Protein 3RJU (pdb70)

B-factor: mean 18.03, std 10.89, range [4.47, 80.86]

Nearest PDB structures (foldseek):
  3rju-assembly1_A  TM=1.003E+00  e=3.023E-69  Yersinia pestis CO92
  4gdn-assembly2_B  TM=7.687E-01  e=3.228E-18  Staphylococcus aureus subsp. aureus N315
  7v21-assembly1_D  TM=7.883E-01  e=5.301E-15  Homo sapiens
  7v21-assembly1_C  TM=7.741E-01  e=6.350E-15  Homo sapiens
  4y7p-assembly2_A  TM=7.266E-01  e=2.117E-14  Bacillus cereus

Structure (mmCIF, N/CA/C/O backbone):
data_3RJU
#
_entry.id   3RJU
#
_cell.length_a   43.161
_cell.length_b   75.477
_cell.length_c   59.068
_cell.angle_alpha   90.00
_cell.angle_beta   103.93
_cell.angle_gamma   90.00
#
_symmetry.space_group_name_H-M   'P 1 21 1'
#
loop_
_entity.id
_entity.type
_entity.pdbx_description
1 polymer 'Beta-lactamase/D-alanine Carboxypeptidase'
2 non-polymer 'CITRIC ACID'
3 non-polymer GLYCEROL
4 water water
#
loop_
_atom_site.group_PDB
_atom_site.id
_atom_site.type_symbol
_atom_site.label_atom_id
_atom_site.label_alt_id
_atom_site.label_comp_id
_atom_site.label_asym_id
_atom_site.label_entity_id
_atom_site.label_seq_id
_atom_site.pdbx_PDB_ins_code
_atom_site.Cartn_x
_atom_site.Cartn_y
_atom_site.Cartn_z
_atom_site.occupancy
_atom_site.B_iso_or_equiv
_atom_site.auth_seq_id
_atom_site.auth_comp_id
_atom_site.auth_asym_id
_atom_site.auth_atom_id
_atom_site.pdbx_PDB_model_num
ATOM 1 N N . SER A 1 1 ? 8.347 46.774 31.690 1.00 14.02 -2 SER A N 1
ATOM 2 C CA . SER A 1 1 ? 7.811 48.043 32.161 1.00 12.99 -2 SER A CA 1
ATOM 3 C C . SER A 1 1 ? 6.309 48.131 31.922 1.00 14.93 -2 SER A C 1
ATOM 4 O O . SER A 1 1 ? 5.739 47.370 31.132 1.00 16.34 -2 SER A O 1
ATOM 7 N N . ASN A 1 2 ? 5.666 49.053 32.628 1.00 14.50 -1 ASN A N 1
ATOM 8 C CA . ASN A 1 2 ? 4.268 49.348 32.378 1.00 14.00 -1 ASN A CA 1
ATOM 9 C C . ASN A 1 2 ? 4.213 50.152 31.075 1.00 13.40 -1 ASN A C 1
ATOM 10 O O . ASN A 1 2 ? 5.020 51.074 30.881 1.00 13.52 -1 ASN A O 1
ATOM 15 N N . ALA A 1 3 ? 3.283 49.808 30.184 1.00 13.67 0 ALA A N 1
ATOM 16 C CA . ALA A 1 3 ? 3.167 50.497 28.901 1.00 14.66 0 ALA A CA 1
ATOM 17 C C . ALA A 1 3 ? 3.067 52.024 29.008 1.00 16.10 0 ALA A C 1
ATOM 18 O O . ALA A 1 3 ? 3.445 52.743 28.076 1.00 17.35 0 ALA A O 1
ATOM 20 N N . LEU A 1 4 ? 2.535 52.523 30.122 1.00 15.18 1 LEU A N 1
ATOM 21 C CA . LEU A 1 4 ? 2.433 53.965 30.315 1.00 14.28 1 LEU A CA 1
ATOM 22 C C . LEU A 1 4 ? 3.797 54.657 30.378 1.00 14.36 1 LEU A C 1
ATOM 23 O O . LEU A 1 4 ? 3.881 55.860 30.111 1.00 15.05 1 LEU A O 1
ATOM 28 N N . LEU A 1 5 ? 4.843 53.909 30.741 1.00 12.67 2 LEU A N 1
ATOM 29 C CA . LEU A 1 5 ? 6.168 54.483 30.969 1.00 11.63 2 LEU A CA 1
ATOM 30 C C . LEU A 1 5 ? 7.268 53.998 30.010 1.00 11.86 2 LEU A C 1
ATOM 31 O O . LEU A 1 5 ? 8.371 54.536 30.019 1.00 12.40 2 LEU A O 1
ATOM 36 N N . THR A 1 6 ? 6.983 52.996 29.181 1.00 11.82 3 THR A N 1
ATOM 37 C CA . THR A 1 6 ? 8.046 52.393 28.382 1.00 11.50 3 THR A CA 1
ATOM 38 C C . THR A 1 6 ? 8.841 53.409 27.562 1.00 10.95 3 THR A C 1
ATOM 39 O O . THR A 1 6 ? 10.061 53.413 27.593 1.00 11.09 3 THR A O 1
ATOM 43 N N . SER A 1 7 ? 8.123 54.236 26.799 1.00 12.79 4 SER A N 1
ATOM 44 C CA . SER A 1 7 ? 8.734 55.246 25.945 1.00 13.18 4 SER A CA 1
ATOM 45 C C . SER A 1 7 ? 9.581 56.241 26.787 1.00 11.46 4 SER A C 1
ATOM 46 O O . SER A 1 7 ? 10.719 56.598 26.430 1.00 11.14 4 SER A O 1
ATOM 49 N N A GLN A 1 8 ? 9.018 56.708 27.895 0.74 12.76 5 GLN A N 1
ATOM 50 N N B GLN A 1 8 ? 8.994 56.678 27.898 0.26 12.22 5 GLN A N 1
ATOM 51 C CA A GLN A 1 8 ? 9.739 57.636 28.763 0.74 10.91 5 GLN A CA 1
ATOM 52 C CA B GLN A 1 8 ? 9.663 57.553 28.851 0.26 11.83 5 GLN A CA 1
ATOM 53 C C A GLN A 1 8 ? 10.999 57.006 29.401 0.74 10.46 5 GLN A C 1
ATOM 54 C C B GLN A 1 8 ? 10.990 56.963 29.286 0.26 11.84 5 GLN A C 1
ATOM 55 O O A GLN A 1 8 ? 12.031 57.679 29.570 0.74 10.22 5 GLN A O 1
ATOM 56 O O B GLN A 1 8 ? 12.036 57.614 29.220 0.26 12.53 5 GLN A O 1
ATOM 67 N N . ILE A 1 9 ? 10.933 55.723 29.754 1.00 12.02 6 ILE A N 1
ATOM 68 C CA . ILE A 1 9 ? 12.110 55.053 30.286 1.00 10.52 6 ILE A CA 1
ATOM 69 C C . ILE A 1 9 ? 13.189 54.948 29.201 1.00 10.65 6 ILE A C 1
ATOM 70 O O . ILE A 1 9 ? 14.377 55.227 29.446 1.00 11.15 6 ILE A O 1
ATOM 75 N N . VAL A 1 10 ? 12.787 54.576 27.991 1.00 9.89 7 VAL A N 1
ATOM 76 C CA . VAL A 1 10 ? 13.749 54.524 26.900 1.00 9.74 7 VAL A CA 1
ATOM 77 C C . VAL A 1 10 ? 14.417 55.889 26.712 1.00 9.48 7 VAL A C 1
ATOM 78 O O . VAL A 1 10 ? 15.639 55.975 26.532 1.00 9.41 7 VAL A O 1
ATOM 82 N N . ASP A 1 11 ? 13.611 56.947 26.775 1.00 10.92 8 ASP A N 1
ATOM 83 C CA . ASP A 1 11 ? 14.139 58.304 26.628 1.00 12.08 8 ASP A CA 1
ATOM 84 C C . ASP A 1 11 ? 15.098 58.736 27.736 1.00 12.50 8 ASP A C 1
ATOM 85 O O . ASP A 1 11 ? 15.880 59.660 27.545 1.00 13.13 8 ASP A O 1
ATOM 90 N N . GLN A 1 12 ? 15.010 58.107 28.901 1.00 11.35 9 GLN A N 1
ATOM 91 C CA . GLN A 1 12 ? 15.976 58.366 29.966 1.00 13.45 9 GLN A CA 1
ATOM 92 C C . GLN A 1 12 ? 17.392 57.920 29.588 1.00 13.93 9 GLN A C 1
ATOM 93 O O . GLN A 1 12 ? 18.370 58.418 30.152 1.00 16.52 9 GLN A O 1
ATOM 99 N N . TYR A 1 13 ? 17.500 56.989 28.636 1.00 10.59 10 TYR A N 1
ATOM 100 C CA . TYR A 1 13 ? 18.777 56.351 28.311 1.00 9.87 10 TYR A CA 1
ATOM 101 C C . TYR A 1 13 ? 19.273 56.560 26.900 1.00 10.19 10 TYR A C 1
ATOM 102 O O . TYR A 1 13 ? 20.481 56.578 26.676 1.00 11.38 10 TYR A O 1
ATOM 111 N N . ALA A 1 14 ? 18.356 56.668 25.944 1.00 10.21 11 ALA A N 1
ATOM 112 C CA . ALA A 1 14 ? 18.743 56.538 24.532 1.00 10.68 11 ALA A CA 1
ATOM 113 C C . ALA A 1 14 ? 19.770 57.586 24.094 1.00 10.06 11 ALA A C 1
ATOM 114 O O . ALA A 1 14 ? 20.804 57.259 23.503 1.00 9.96 11 ALA A O 1
ATOM 116 N N . GLU A 1 15 ? 19.486 58.853 24.375 1.00 10.97 12 GLU A N 1
ATOM 117 C CA . GLU A 1 15 ? 20.405 59.896 23.957 1.00 14.21 12 GLU A CA 1
ATOM 118 C C . GLU A 1 15 ? 21.745 59.786 24.696 1.00 12.40 12 GLU A C 1
ATOM 119 O O . GLU A 1 15 ? 22.807 60.064 24.127 1.00 13.10 12 GLU A O 1
ATOM 125 N N . HIS A 1 16 ? 21.713 59.351 25.953 1.00 12.82 13 HIS A N 1
ATOM 126 C CA . HIS A 1 16 ? 22.966 59.145 26.685 1.00 14.28 13 HIS A CA 1
ATOM 127 C C . HIS A 1 16 ? 23.834 58.070 26.040 1.00 13.15 13 HIS A C 1
ATOM 128 O O . HIS A 1 16 ? 25.050 58.235 25.945 1.00 13.39 13 HIS A O 1
ATOM 135 N N . ILE A 1 17 ? 23.213 56.969 25.602 1.00 11.14 14 ILE A N 1
ATOM 136 C CA . ILE A 1 17 ? 23.950 55.905 24.943 1.00 9.80 14 ILE A CA 1
ATOM 137 C C . ILE A 1 17 ? 24.571 56.429 23.654 1.00 10.10 14 ILE A C 1
ATOM 138 O O . ILE A 1 17 ? 25.739 56.149 23.351 1.00 11.30 14 ILE A O 1
ATOM 143 N N . PHE A 1 18 ? 23.792 57.205 22.910 1.00 8.83 15 PHE A N 1
ATOM 144 C CA . PHE A 1 18 ? 24.280 57.821 21.680 1.00 10.05 15 PHE A CA 1
ATOM 145 C C . PHE A 1 18 ? 25.509 58.702 21.942 1.00 10.38 15 PHE A C 1
ATOM 146 O O . PHE A 1 18 ? 26.524 58.574 21.267 1.00 10.69 15 PHE A O 1
ATOM 154 N N . TYR A 1 19 ? 25.422 59.608 22.912 1.00 10.20 16 TYR A N 1
ATOM 155 C CA . TYR A 1 19 ? 26.551 60.498 23.164 1.00 10.44 16 TYR A CA 1
ATOM 156 C C . TYR A 1 19 ? 27.727 59.798 23.842 1.00 10.09 16 TYR A C 1
ATOM 157 O O . TYR A 1 19 ? 28.885 60.026 23.471 1.00 11.09 16 TYR A O 1
ATOM 166 N N . ASN A 1 20 ? 27.444 58.968 24.843 1.00 9.69 17 ASN A N 1
ATOM 167 C CA . ASN A 1 20 ? 28.529 58.353 25.599 1.00 10.36 17 ASN A CA 1
ATOM 168 C C . ASN A 1 20 ? 29.346 57.393 24.760 1.00 9.74 17 ASN A C 1
ATOM 169 O O . ASN A 1 20 ? 30.538 57.208 25.010 1.00 11.52 17 ASN A O 1
ATOM 174 N N . SER A 1 21 ? 28.690 56.772 23.779 1.00 9.63 18 SER A N 1
ATOM 175 C CA . SER A 1 21 ? 29.348 55.798 22.921 1.00 9.80 18 SER A CA 1
ATOM 176 C C . SER A 1 21 ? 30.140 56.486 21.810 1.00 11.01 18 SER A C 1
ATOM 177 O O . SER A 1 21 ? 30.837 55.827 21.050 1.00 10.77 18 SER A O 1
ATOM 180 N N . GLY A 1 22 ? 30.010 57.808 21.693 1.00 11.57 19 GLY A N 1
ATOM 181 C CA . GLY A 1 22 ? 30.691 58.525 20.625 1.00 11.32 19 GLY A CA 1
ATOM 182 C C . GLY A 1 22 ? 30.192 58.110 19.247 1.00 10.27 19 GLY A C 1
ATOM 183 O O . GLY A 1 22 ? 30.920 58.222 18.262 1.00 12.34 19 GLY A O 1
ATOM 184 N N . ALA A 1 23 ? 28.952 57.626 19.159 1.00 8.09 20 ALA A N 1
ATOM 185 C CA . ALA A 1 23 ? 28.416 57.177 17.876 1.00 9.10 20 ALA A CA 1
ATOM 186 C C . ALA A 1 23 ? 28.420 58.247 16.793 1.00 9.90 20 ALA A C 1
ATOM 187 O O . ALA A 1 23 ? 28.121 59.420 17.047 1.00 11.28 20 ALA A O 1
ATOM 189 N N . VAL A 1 24 ? 28.697 57.817 15.562 1.00 10.85 21 VAL A N 1
ATOM 190 C CA . VAL A 1 24 ? 28.427 58.650 14.397 1.00 9.59 21 VAL A CA 1
ATOM 191 C C . VAL A 1 24 ? 26.916 58.576 14.150 1.00 11.00 21 VAL A C 1
ATOM 192 O O . VAL A 1 24 ? 26.229 59.601 14.021 1.00 11.77 21 VAL A O 1
ATOM 196 N N . GLY A 1 25 ? 26.395 57.345 14.098 1.00 9.90 22 GLY A N 1
ATOM 197 C CA . GLY A 1 25 ? 24.964 57.114 14.000 1.00 9.54 22 GLY A CA 1
ATOM 198 C C . GLY A 1 25 ? 24.557 55.969 14.899 1.00 9.21 22 GLY A C 1
ATOM 199 O O . GLY A 1 25 ? 25.387 55.125 15.252 1.00 9.70 22 GLY A O 1
ATOM 208 N N . ALA A 1 27 ? 21.005 53.237 15.872 1.00 8.90 24 ALA A N 1
ATOM 209 C CA . ALA A 1 27 ? 19.617 52.813 15.945 1.00 8.33 24 ALA A CA 1
ATOM 210 C C . ALA A 1 27 ? 19.425 51.940 17.179 1.00 8.32 24 ALA A C 1
ATOM 211 O O . ALA A 1 27 ? 20.235 51.054 17.466 1.00 9.68 24 ALA A O 1
ATOM 213 N N . LEU A 1 28 ? 18.330 52.189 17.891 1.00 8.96 25 LEU A N 1
ATOM 214 C CA . LEU A 1 28 ? 17.997 51.468 19.114 1.00 7.70 25 LEU A CA 1
ATOM 215 C C . LEU A 1 28 ? 16.590 50.893 18.955 1.00 9.14 25 LEU A C 1
ATOM 216 O O . LEU A 1 28 ? 15.653 51.619 18.571 1.00 10.45 25 LEU A O 1
ATOM 221 N N . VAL A 1 29 ? 16.445 49.603 19.255 1.00 8.40 26 VAL A N 1
ATOM 222 C CA . VAL A 1 29 ? 15.173 48.918 19.139 1.00 10.15 26 VAL A CA 1
ATOM 223 C C . VAL A 1 29 ? 14.880 48.287 20.482 1.00 9.36 26 VAL A C 1
ATOM 224 O O . VAL A 1 29 ? 15.670 47.468 20.978 1.00 10.02 26 VAL A O 1
ATOM 228 N N . VAL A 1 30 ? 13.739 48.654 21.065 1.00 10.12 27 VAL A N 1
ATOM 229 C CA . VAL A 1 30 ? 13.347 48.134 22.364 1.00 9.25 27 VAL A CA 1
ATOM 230 C C . VAL A 1 30 ? 12.012 47.419 22.230 1.00 9.77 27 VAL A C 1
ATOM 231 O O . VAL A 1 30 ? 11.042 47.995 21.722 1.00 10.71 27 VAL A O 1
ATOM 235 N N . ILE A 1 31 ? 11.953 46.174 22.700 1.00 8.79 28 ILE A N 1
ATOM 236 C CA . ILE A 1 31 ? 10.698 45.441 22.754 1.00 10.48 28 ILE A CA 1
ATOM 237 C C . ILE A 1 31 ? 10.408 45.166 24.209 1.00 10.83 28 ILE A C 1
ATOM 238 O O . ILE A 1 31 ? 11.245 44.619 24.907 1.00 11.24 28 ILE A O 1
ATOM 243 N N . ASP A 1 32 ? 9.220 45.550 24.668 1.00 10.94 29 ASP A N 1
ATOM 244 C CA . ASP A 1 32 ? 8.838 45.332 26.055 1.00 11.28 29 ASP A CA 1
ATOM 245 C C . ASP A 1 32 ? 7.383 44.895 26.036 1.00 12.29 29 ASP A C 1
ATOM 246 O O . ASP A 1 32 ? 6.475 45.720 25.953 1.00 12.68 29 ASP A O 1
ATOM 251 N N A ASN A 1 33 ? 7.165 43.583 26.094 0.53 11.46 30 ASN A N 1
ATOM 252 N N B ASN A 1 33 ? 7.170 43.585 26.098 0.47 11.52 30 ASN A N 1
ATOM 253 C CA A ASN A 1 33 ? 5.825 43.009 25.948 0.53 13.25 30 ASN A CA 1
ATOM 254 C CA B ASN A 1 33 ? 5.825 43.032 26.017 0.47 12.98 30 ASN A CA 1
ATOM 255 C C A ASN A 1 33 ? 5.147 43.544 24.684 0.53 12.90 30 ASN A C 1
ATOM 256 C C B ASN A 1 33 ? 5.131 43.513 24.724 0.47 12.85 30 ASN A C 1
ATOM 257 O O A ASN A 1 33 ? 5.608 43.271 23.576 0.53 12.70 30 ASN A O 1
ATOM 258 O O B ASN A 1 33 ? 5.574 43.167 23.629 0.47 12.73 30 ASN A O 1
ATOM 267 N N . ASN A 1 34 ? 4.070 44.312 24.830 1.00 12.57 31 ASN A N 1
ATOM 268 C CA . ASN A 1 34 ? 3.380 44.815 23.641 1.00 13.78 31 ASN A CA 1
ATOM 269 C C . ASN A 1 34 ? 3.948 46.107 23.061 1.00 13.97 31 ASN A C 1
ATOM 270 O O . ASN A 1 34 ? 3.465 46.592 22.035 1.00 16.17 31 ASN A O 1
ATOM 275 N N . GLN A 1 35 ? 4.964 46.657 23.718 1.00 12.01 32 GLN A N 1
ATOM 276 C CA . GLN A 1 35 ? 5.525 47.946 23.324 1.00 13.92 32 GLN A CA 1
ATOM 277 C C . GLN A 1 35 ? 6.740 47.740 22.449 1.00 12.99 32 GLN A C 1
ATOM 278 O O . GLN A 1 35 ? 7.609 46.924 22.761 1.00 14.32 32 GLN A O 1
ATOM 284 N N . VAL A 1 36 ? 6.794 48.474 21.344 1.00 13.46 33 VAL A N 1
ATOM 285 C CA . VAL A 1 36 ? 8.013 48.569 20.556 1.00 12.86 33 VAL A CA 1
ATOM 286 C C . VAL A 1 36 ? 8.409 50.040 20.488 1.00 12.63 33 VAL A C 1
ATOM 287 O O . VAL A 1 36 ? 7.622 50.884 20.048 1.00 14.78 33 VAL A O 1
ATOM 291 N N . VAL A 1 37 ? 9.627 50.345 20.924 1.00 11.90 34 VAL A N 1
ATOM 292 C CA . VAL A 1 37 ? 10.118 51.720 20.934 1.00 11.60 34 VAL A CA 1
ATOM 293 C C . VAL A 1 37 ? 11.390 51.753 20.104 1.00 10.85 34 VAL A C 1
ATOM 294 O O . VAL A 1 37 ? 12.334 51.003 20.356 1.00 13.01 34 VAL A O 1
ATOM 298 N N . ASN A 1 38 ? 11.385 52.592 19.073 1.00 11.86 35 ASN A N 1
ATOM 299 C CA . ASN A 1 38 ? 12.536 52.781 18.205 1.00 11.74 35 ASN A CA 1
ATOM 300 C C . ASN A 1 38 ? 13.097 54.181 18.368 1.00 11.89 35 ASN A C 1
ATOM 301 O O . ASN A 1 38 ? 12.328 55.141 18.438 1.00 13.33 35 ASN A O 1
ATOM 306 N N . ARG A 1 39 ? 14.420 54.298 18.422 1.00 11.57 36 ARG A N 1
ATOM 307 C CA . ARG A 1 39 ? 15.065 55.609 18.436 1.00 11.41 36 ARG A CA 1
ATOM 308 C C . ARG A 1 39 ? 16.238 55.564 17.465 1.00 11.65 36 ARG A C 1
ATOM 309 O O . ARG A 1 39 ? 16.916 54.534 17.335 1.00 13.86 36 ARG A O 1
ATOM 317 N N . SER A 1 40 ? 16.451 56.670 16.763 1.00 10.87 37 SER A N 1
ATOM 318 C CA . SER A 1 40 ? 17.574 56.806 15.855 1.00 12.59 37 SER A CA 1
ATOM 319 C C . SER A 1 40 ? 18.251 58.142 16.124 1.00 13.11 37 SER A C 1
ATOM 320 O O . SER A 1 40 ? 17.576 59.149 16.370 1.00 15.31 37 SER A O 1
ATOM 323 N N . PHE A 1 41 ? 19.575 58.155 16.070 1.00 11.47 38 PHE A N 1
ATOM 324 C CA . PHE A 1 41 ? 20.335 59.369 16.332 1.00 10.52 38 PHE A CA 1
ATOM 325 C C . PHE A 1 41 ? 21.500 59.499 15.376 1.00 10.21 38 PHE A C 1
ATOM 326 O O . PHE A 1 41 ? 22.025 58.498 14.872 1.00 11.63 38 PHE A O 1
ATOM 334 N N . GLY A 1 42 ? 21.949 60.736 15.179 1.00 10.15 39 GLY A N 1
ATOM 335 C CA . GLY A 1 42 ? 23.169 60.963 14.437 1.00 11.98 39 GLY A CA 1
ATOM 336 C C . GLY A 1 42 ? 22.991 60.849 12.941 1.00 12.81 39 GLY A C 1
ATOM 337 O O . GLY A 1 42 ? 21.954 61.227 12.396 1.00 12.40 39 GLY A O 1
ATOM 338 N N . GLU A 1 43 ? 24.016 60.309 12.282 1.00 12.28 40 GLU A N 1
ATOM 339 C CA . GLU A 1 43 ? 24.115 60.375 10.830 1.00 11.54 40 GLU A CA 1
ATOM 340 C C . GLU A 1 43 ? 24.490 59.027 10.265 1.00 12.27 40 GLU A C 1
ATOM 341 O O . GLU A 1 43 ? 25.209 58.263 10.910 1.00 11.76 40 GLU A O 1
ATOM 347 N N . THR A 1 44 ? 24.037 58.752 9.049 1.00 11.91 41 THR A N 1
ATOM 348 C CA . THR A 1 44 ? 24.383 57.502 8.371 1.00 12.47 41 THR A CA 1
ATOM 349 C C . THR A 1 44 ? 25.770 57.532 7.720 1.00 12.95 41 THR A C 1
ATOM 350 O O . THR A 1 44 ? 26.258 56.511 7.276 1.00 12.94 41 THR A O 1
ATOM 354 N N A GLN A 1 45 ? 26.374 58.714 7.660 0.47 13.70 42 GLN A N 1
ATOM 355 N N B GLN A 1 45 ? 26.373 58.716 7.627 0.53 13.05 42 GLN A N 1
ATOM 356 C CA A GLN A 1 45 ? 27.765 58.866 7.259 0.47 15.98 42 GLN A CA 1
ATOM 357 C CA B GLN A 1 45 ? 27.769 58.870 7.215 0.53 15.15 42 GLN A CA 1
ATOM 358 C C A GLN A 1 45 ? 28.269 60.153 7.889 0.47 16.18 42 GLN A C 1
ATOM 359 C C B GLN A 1 45 ? 28.271 60.153 7.869 0.53 15.74 42 GLN A C 1
ATOM 360 O O A GLN A 1 45 ? 27.510 61.114 8.004 0.47 16.64 42 GLN A O 1
ATOM 361 O O B GLN A 1 45 ? 27.511 61.112 7.984 0.53 16.23 42 GLN A O 1
ATOM 372 N N . PRO A 1 46 ? 29.541 60.182 8.316 1.00 16.29 43 PRO A N 1
ATOM 373 C CA . PRO A 1 46 ? 30.019 61.401 8.985 1.00 18.14 43 PRO A CA 1
ATOM 374 C C . PRO A 1 46 ? 29.754 62.648 8.144 1.00 19.47 43 PRO A C 1
ATOM 375 O O . PRO A 1 46 ? 30.141 62.693 6.976 1.00 20.08 43 PRO A O 1
ATOM 379 N N . GLY A 1 47 ? 29.052 63.618 8.725 1.00 20.23 44 GLY A N 1
ATOM 380 C CA . GLY A 1 47 ? 28.800 64.889 8.071 1.00 20.30 44 GLY A CA 1
ATOM 381 C C . GLY A 1 47 ? 27.590 64.949 7.152 1.00 20.70 44 GLY A C 1
ATOM 382 O O . GLY A 1 47 ? 27.282 66.024 6.643 1.00 23.09 44 GLY A O 1
ATOM 383 N N . ASN A 1 48 ? 26.881 63.838 6.941 1.00 19.31 45 ASN A N 1
ATOM 384 C CA . ASN A 1 48 ? 25.788 63.879 5.968 1.00 19.59 45 ASN A CA 1
ATOM 385 C C . ASN A 1 48 ? 24.433 64.343 6.508 1.00 20.56 45 ASN A C 1
ATOM 386 O O . ASN A 1 48 ? 23.503 64.598 5.738 1.00 21.27 45 ASN A O 1
ATOM 391 N N . ASN A 1 49 ? 24.338 64.463 7.827 1.00 21.44 46 ASN A N 1
ATOM 392 C CA . ASN A 1 49 ? 23.122 64.919 8.477 1.00 23.76 46 ASN A CA 1
ATOM 393 C C . ASN A 1 49 ? 21.873 64.144 8.105 1.00 21.99 46 ASN A C 1
ATOM 394 O O . ASN A 1 49 ? 20.764 64.695 8.114 1.00 23.38 46 ASN A O 1
ATOM 399 N N . ILE A 1 50 ? 22.055 62.870 7.774 1.00 19.28 47 ILE A N 1
ATOM 400 C CA . ILE A 1 50 ? 20.936 61.994 7.454 1.00 18.99 47 ILE A CA 1
ATOM 401 C C . ILE A 1 50 ? 20.738 61.034 8.627 1.00 15.64 47 ILE A C 1
ATOM 402 O O . ILE A 1 50 ? 21.626 60.233 8.935 1.00 15.92 47 ILE A O 1
ATOM 407 N N . ARG A 1 51 ? 19.588 61.114 9.296 1.00 14.09 48 ARG A N 1
ATOM 408 C CA . ARG A 1 51 ? 19.324 60.218 10.429 1.00 14.90 48 ARG A CA 1
ATOM 409 C C . ARG A 1 51 ? 19.145 58.756 9.991 1.00 14.00 48 ARG A C 1
ATOM 410 O O . ARG A 1 51 ? 18.569 58.496 8.940 1.00 14.77 48 ARG A O 1
ATOM 418 N N . PRO A 1 52 ? 19.646 57.797 10.792 1.00 11.81 49 PRO A N 1
ATOM 419 C CA . PRO A 1 52 ? 19.395 56.388 10.442 1.00 11.35 49 PRO A CA 1
ATOM 420 C C . PRO A 1 52 ? 17.901 56.083 10.396 1.00 13.42 49 PRO A C 1
ATOM 421 O O . PRO A 1 52 ? 17.107 56.722 11.112 1.00 14.37 49 PRO A O 1
ATOM 425 N N . ARG A 1 53 ? 17.531 55.126 9.549 1.00 14.20 50 ARG A N 1
ATOM 426 C CA . ARG A 1 53 ? 16.140 54.769 9.305 1.00 16.91 50 ARG A CA 1
ATOM 427 C C . ARG A 1 53 ? 15.922 53.303 9.633 1.00 15.97 50 ARG A C 1
ATOM 428 O O . ARG A 1 53 ? 16.887 52.548 9.774 1.00 14.42 50 ARG A O 1
ATOM 436 N N . PRO A 1 54 ? 14.648 52.894 9.745 1.00 16.99 51 PRO A N 1
ATOM 437 C CA . PRO A 1 54 ? 14.345 51.476 9.997 1.00 16.70 51 PRO A CA 1
ATOM 438 C C . PRO A 1 54 ? 14.999 50.554 8.980 1.00 14.86 51 PRO A C 1
ATOM 439 O O . PRO A 1 54 ? 15.304 49.400 9.298 1.00 14.66 51 PRO A O 1
ATOM 443 N N . ASP A 1 55 ? 15.192 51.042 7.759 1.00 14.96 52 ASP A N 1
ATOM 444 C CA . ASP A 1 55 ? 15.768 50.212 6.717 1.00 14.03 52 ASP A CA 1
ATOM 445 C C . ASP A 1 55 ? 17.206 50.594 6.396 1.00 11.60 52 ASP A C 1
ATOM 446 O O . ASP A 1 55 ? 17.715 50.209 5.353 1.00 13.75 52 ASP A O 1
ATOM 451 N N . SER A 1 56 ? 17.878 51.321 7.292 1.00 9.90 53 SER A N 1
ATOM 452 C CA . SER A 1 56 ? 19.321 51.523 7.127 1.00 9.53 53 SER A CA 1
ATOM 453 C C . SER A 1 56 ? 20.038 50.173 7.213 1.00 10.30 53 SER A C 1
ATOM 454 O O . SER A 1 56 ? 19.764 49.368 8.117 1.00 10.84 53 SER A O 1
ATOM 457 N N . LEU A 1 57 ? 20.945 49.913 6.274 1.00 10.12 54 LEU A N 1
ATOM 458 C CA . LEU A 1 57 ? 21.699 48.662 6.318 1.00 10.90 54 LEU A CA 1
ATOM 459 C C . LEU A 1 57 ? 22.791 48.777 7.366 1.00 9.94 54 LEU A C 1
ATOM 460 O O . LEU A 1 57 ? 23.455 49.816 7.495 1.00 10.34 54 LEU A O 1
ATOM 465 N N . ILE A 1 58 ? 22.988 47.693 8.097 1.00 10.09 55 ILE A N 1
ATOM 466 C CA . ILE A 1 58 ? 24.001 47.643 9.141 1.00 9.64 55 ILE A CA 1
ATOM 467 C C . ILE A 1 58 ? 24.764 46.325 9.029 1.00 8.51 55 ILE A C 1
ATOM 468 O O . ILE A 1 58 ? 24.243 45.349 8.469 1.00 10.34 55 ILE A O 1
ATOM 473 N N . ARG A 1 59 ? 25.989 46.298 9.547 1.00 9.21 56 ARG A N 1
ATOM 474 C CA . ARG A 1 59 ? 26.665 45.027 9.805 1.00 9.20 56 ARG A CA 1
ATOM 475 C C . ARG A 1 59 ? 26.337 44.602 11.229 1.00 9.05 56 ARG A C 1
ATOM 476 O O . ARG A 1 59 ? 26.616 45.351 12.185 1.00 10.62 56 ARG A O 1
ATOM 484 N N . ILE A 1 60 ? 25.736 43.424 11.401 1.00 7.43 57 ILE A N 1
ATOM 485 C CA . ILE A 1 60 ? 25.448 42.992 12.769 1.00 8.09 57 ILE A CA 1
ATOM 486 C C . ILE A 1 60 ? 26.644 42.307 13.429 1.00 9.20 57 ILE A C 1
ATOM 487 O O . ILE A 1 60 ? 26.611 41.998 14.623 1.00 9.66 57 ILE A O 1
ATOM 492 N N . ALA A 1 61 ? 27.704 42.088 12.655 1.00 9.20 58 ALA A N 1
ATOM 493 C CA . ALA A 1 61 ? 28.912 41.465 13.178 1.00 9.33 58 ALA A CA 1
ATOM 494 C C . ALA A 1 61 ? 28.533 40.178 13.910 1.00 8.18 58 ALA A C 1
ATOM 495 O O . ALA A 1 61 ? 27.733 39.407 13.395 1.00 8.98 58 ALA A O 1
ATOM 497 N N . SER A 1 62 ? 29.061 39.951 15.111 1.00 8.31 59 SER A N 1
ATOM 498 C CA . SER A 1 62 ? 28.909 38.636 15.759 1.00 9.08 59 SER A CA 1
ATOM 499 C C . SER A 1 62 ? 27.508 38.292 16.284 1.00 8.00 59 SER A C 1
ATOM 500 O O . SER A 1 62 ? 27.290 37.197 16.816 1.00 8.89 59 SER A O 1
ATOM 503 N N . ILE A 1 63 ? 26.543 39.196 16.146 1.00 7.89 60 ILE A N 1
ATOM 504 C CA . ILE A 1 63 ? 25.155 38.782 16.373 1.00 7.26 60 ILE A CA 1
ATOM 505 C C . ILE A 1 63 ? 24.862 37.621 15.402 1.00 7.90 60 ILE A C 1
ATOM 506 O O . ILE A 1 63 ? 24.008 36.761 15.664 1.00 8.51 60 ILE A O 1
ATOM 511 N N . THR A 1 64 ? 25.616 37.590 14.301 1.00 7.80 61 THR A N 1
ATOM 512 C CA . THR A 1 64 ? 25.562 36.500 13.318 1.00 8.34 61 THR A CA 1
ATOM 513 C C . THR A 1 64 ? 25.645 35.134 13.999 1.00 7.47 61 THR A C 1
ATOM 514 O O . THR A 1 64 ? 24.945 34.201 13.604 1.00 7.57 61 THR A O 1
ATOM 518 N N . LYS A 1 65 ? 26.487 35.014 15.025 1.00 7.01 62 LYS A N 1
ATOM 519 C CA . LYS A 1 65 ? 26.675 33.720 15.699 1.00 8.59 62 LYS A CA 1
ATOM 520 C C . LYS A 1 65 ? 25.382 33.182 16.303 1.00 8.86 62 LYS A C 1
ATOM 521 O O . LYS A 1 65 ? 25.177 31.966 16.339 1.00 9.95 62 LYS A O 1
ATOM 527 N N . LEU A 1 66 ? 24.505 34.071 16.767 1.00 7.61 63 LEU A N 1
ATOM 528 C CA . LEU A 1 66 ? 23.203 33.627 17.310 1.00 7.43 63 LEU A CA 1
ATOM 529 C C . LEU A 1 66 ? 22.348 32.973 16.236 1.00 8.63 63 LEU A C 1
ATOM 530 O O . LEU A 1 66 ? 21.588 32.041 16.504 1.00 10.05 63 LEU A O 1
ATOM 543 N N . THR A 1 68 ? 23.687 31.428 13.494 1.00 8.03 65 THR A N 1
ATOM 544 C CA . THR A 1 68 ? 24.334 30.144 13.212 1.00 7.73 65 THR A CA 1
ATOM 545 C C . THR A 1 68 ? 23.868 29.103 14.219 1.00 7.55 65 THR A C 1
ATOM 546 O O . THR A 1 68 ? 23.489 27.997 13.844 1.00 9.55 65 THR A O 1
ATOM 550 N N . SER A 1 69 ? 23.878 29.451 15.502 1.00 8.23 66 SER A N 1
ATOM 551 C CA . SER A 1 69 ? 23.365 28.513 16.511 1.00 7.46 66 SER A CA 1
ATOM 552 C C . SER A 1 69 ? 21.875 28.226 16.348 1.00 8.80 66 SER A C 1
ATOM 553 O O . SER A 1 69 ? 21.424 27.094 16.574 1.00 10.40 66 SER A O 1
ATOM 556 N N . GLU A 1 70 ? 21.106 29.237 15.938 1.00 8.81 67 GLU A N 1
ATOM 557 C CA . GLU A 1 70 ? 19.686 29.029 15.652 1.00 9.02 67 GLU A CA 1
ATOM 558 C C . GLU A 1 70 ? 19.496 27.953 14.580 1.00 9.45 67 GLU A C 1
ATOM 559 O O . GLU A 1 70 ? 18.690 27.031 14.730 1.00 9.75 67 GLU A O 1
ATOM 565 N N . ILE A 1 71 ? 20.238 28.083 13.488 1.00 8.76 68 ILE A N 1
ATOM 566 C CA . ILE A 1 71 ? 20.190 27.100 12.415 1.00 9.32 68 ILE A CA 1
ATOM 567 C C . ILE A 1 71 ? 20.611 25.715 12.898 1.00 9.98 68 ILE A C 1
ATOM 568 O O . ILE A 1 71 ? 19.958 24.718 12.563 1.00 10.63 68 ILE A O 1
ATOM 581 N N . VAL A 1 73 ? 20.330 24.533 15.941 1.00 9.02 70 VAL A N 1
ATOM 582 C CA . VAL A 1 73 ? 19.250 24.032 16.789 1.00 8.96 70 VAL A CA 1
ATOM 583 C C . VAL A 1 73 ? 18.052 23.574 15.941 1.00 10.69 70 VAL A C 1
ATOM 584 O O . VAL A 1 73 ? 17.453 22.518 16.199 1.00 11.93 70 VAL A O 1
ATOM 588 N N . LYS A 1 74 ? 17.703 24.348 14.917 1.00 11.32 71 LYS A N 1
ATOM 589 C CA . LYS A 1 74 ? 16.604 23.949 14.054 1.00 11.17 71 LYS A CA 1
ATOM 590 C C . LYS A 1 74 ? 16.914 22.668 13.282 1.00 10.88 71 LYS A C 1
ATOM 591 O O . LYS A 1 74 ? 16.072 21.754 13.220 1.00 12.29 71 LYS A O 1
ATOM 597 N N . LEU A 1 75 ? 18.132 22.558 12.750 1.00 11.49 72 LEU A N 1
ATOM 598 C CA . LEU A 1 75 ? 18.518 21.328 12.049 1.00 11.07 72 LEU A CA 1
ATOM 599 C C . LEU A 1 75 ? 18.571 20.120 12.993 1.00 10.19 72 LEU A C 1
ATOM 600 O O . LEU A 1 75 ? 18.284 18.991 12.585 1.00 12.43 72 LEU A O 1
ATOM 605 N N . ALA A 1 76 ? 18.935 20.351 14.251 1.00 9.81 73 ALA A N 1
ATOM 606 C CA . ALA A 1 76 ? 18.930 19.270 15.234 1.00 10.48 73 ALA A CA 1
ATOM 607 C C . ALA A 1 76 ? 17.505 18.807 15.499 1.00 11.44 73 ALA A C 1
ATOM 608 O O . ALA A 1 76 ? 17.239 17.608 15.586 1.00 13.95 73 ALA A O 1
ATOM 610 N N . ASP A 1 77 ? 16.573 19.747 15.620 1.00 12.35 74 ASP A N 1
ATOM 611 C CA . ASP A 1 77 ? 15.176 19.355 15.798 1.00 14.83 74 ASP A CA 1
ATOM 612 C C . ASP A 1 77 ? 14.655 18.566 14.594 1.00 15.75 74 ASP A C 1
ATOM 613 O O . ASP A 1 77 ? 13.824 17.655 14.752 1.00 17.93 74 ASP A O 1
ATOM 618 N N . ASP A 1 78 ? 15.148 18.910 13.404 1.00 14.27 75 ASP A N 1
ATOM 619 C CA . ASP A 1 78 ? 14.789 18.209 12.167 1.00 15.94 75 ASP A CA 1
ATOM 620 C C . ASP A 1 78 ? 15.424 16.818 12.071 1.00 14.98 75 ASP A C 1
ATOM 621 O O . ASP A 1 78 ? 15.088 16.042 11.159 1.00 15.27 75 ASP A O 1
ATOM 626 N N . GLY A 1 79 ? 16.359 16.515 12.965 1.00 15.56 76 GLY A N 1
ATOM 627 C CA . GLY A 1 79 ? 17.095 15.261 12.888 1.00 16.69 76 GLY A CA 1
ATOM 628 C C . GLY A 1 79 ? 18.220 15.244 11.864 1.00 17.27 76 GLY A C 1
ATOM 629 O O . GLY A 1 79 ? 18.761 14.181 11.556 1.00 20.55 76 GLY A O 1
ATOM 630 N N . ILE A 1 80 ? 18.569 16.415 11.330 1.00 15.44 77 ILE A N 1
ATOM 631 C CA . ILE A 1 80 ? 19.622 16.538 10.310 1.00 15.57 77 ILE A CA 1
ATOM 632 C C . ILE A 1 80 ? 21.049 16.614 10.886 1.00 15.47 77 ILE A C 1
ATOM 633 O O . ILE A 1 80 ? 22.016 16.140 10.271 1.00 16.22 77 ILE A O 1
ATOM 638 N N . VAL A 1 81 ? 21.180 17.203 12.069 1.00 13.05 78 VAL A N 1
ATOM 639 C CA . VAL A 1 81 ? 22.425 17.106 12.843 1.00 13.01 78 VAL A CA 1
ATOM 640 C C . VAL A 1 81 ? 22.074 16.787 14.274 1.00 12.54 78 VAL A C 1
ATOM 641 O O . VAL A 1 81 ? 20.904 16.836 14.651 1.00 13.43 78 VAL A O 1
ATOM 645 N N . LYS A 1 82 ? 23.094 16.453 15.057 1.00 12.83 79 LYS A N 1
ATOM 646 C CA . LYS A 1 82 ? 23.002 16.421 16.513 1.00 12.71 79 LYS A CA 1
ATOM 647 C C . LYS A 1 82 ? 24.047 17.393 17.044 1.00 11.95 79 LYS A C 1
ATOM 648 O O . LYS A 1 82 ? 25.142 17.504 16.469 1.00 12.31 79 LYS A O 1
ATOM 654 N N . LEU A 1 83 ? 23.726 18.091 18.133 1.00 10.67 80 LEU A N 1
ATOM 655 C CA . LEU A 1 83 ? 24.696 18.985 18.763 1.00 9.92 80 LEU A CA 1
ATOM 656 C C . LEU A 1 83 ? 25.982 18.255 19.120 1.00 10.30 80 LEU A C 1
ATOM 657 O O . LEU A 1 83 ? 27.057 18.860 19.190 1.00 9.93 80 LEU A O 1
ATOM 662 N N . THR A 1 84 ? 25.872 16.955 19.363 1.00 11.03 81 THR A N 1
ATOM 663 C CA . THR A 1 84 ? 27.024 16.152 19.764 1.00 10.74 81 THR A CA 1
ATOM 664 C C . THR A 1 84 ? 27.811 15.548 18.591 1.00 11.96 81 THR A C 1
ATOM 665 O O . THR A 1 84 ? 28.796 14.832 18.803 1.00 12.29 81 THR A O 1
ATOM 669 N N . ASP A 1 85 ? 27.393 15.821 17.356 1.00 11.58 82 ASP A N 1
ATOM 670 C CA . ASP A 1 85 ? 28.111 15.263 16.209 1.00 11.37 82 ASP A CA 1
ATOM 671 C C . ASP A 1 85 ? 29.521 15.809 16.180 1.00 11.12 82 ASP A C 1
ATOM 672 O O . ASP A 1 85 ? 29.735 17.018 16.320 1.00 10.76 82 ASP A O 1
ATOM 677 N N . PRO A 1 86 ? 30.493 14.934 15.959 1.00 11.18 83 PRO A N 1
ATOM 678 C CA . PRO A 1 86 ? 31.853 15.420 15.683 1.00 11.27 83 PRO A CA 1
ATOM 679 C C . PRO A 1 86 ? 31.869 16.289 14.429 1.00 10.85 83 PRO A C 1
ATOM 680 O O . PRO A 1 86 ? 31.179 15.974 13.451 1.00 12.18 83 PRO A O 1
ATOM 684 N N . LEU A 1 87 ? 32.627 17.382 14.457 1.00 10.74 84 LEU A N 1
ATOM 685 C CA . LEU A 1 87 ? 32.823 18.159 13.245 1.00 11.39 84 LEU A CA 1
ATOM 686 C C . LEU A 1 87 ? 33.288 17.258 12.094 1.00 12.39 84 LEU A C 1
ATOM 687 O O . LEU A 1 87 ? 32.919 17.470 10.941 1.00 14.18 84 LEU A O 1
ATOM 692 N N A LYS A 1 88 ? 34.094 16.249 12.402 0.50 12.45 85 LYS A N 1
ATOM 693 N N B LYS A 1 88 ? 34.102 16.263 12.424 0.50 13.31 85 LYS A N 1
ATOM 694 C CA A LYS A 1 88 ? 34.646 15.393 11.356 0.50 14.26 85 LYS A CA 1
ATOM 695 C CA B LYS A 1 88 ? 34.636 15.326 11.442 0.50 15.86 85 LYS A CA 1
ATOM 696 C C A LYS A 1 88 ? 33.574 14.590 10.605 0.50 14.21 85 LYS A C 1
ATOM 697 C C B LYS A 1 88 ? 33.529 14.751 10.558 0.50 15.34 85 LYS A C 1
ATOM 698 O O A LYS A 1 88 ? 33.848 14.041 9.541 0.50 14.90 85 LYS A O 1
ATOM 699 O O B LYS A 1 88 ? 33.726 14.528 9.364 0.50 15.92 85 LYS A O 1
ATOM 710 N N . LYS A 1 89 ? 32.357 14.533 11.144 1.00 14.86 86 LYS A N 1
ATOM 711 C CA . LYS A 1 89 ? 31.249 13.895 10.425 1.00 15.61 86 LYS A CA 1
ATOM 712 C C . LY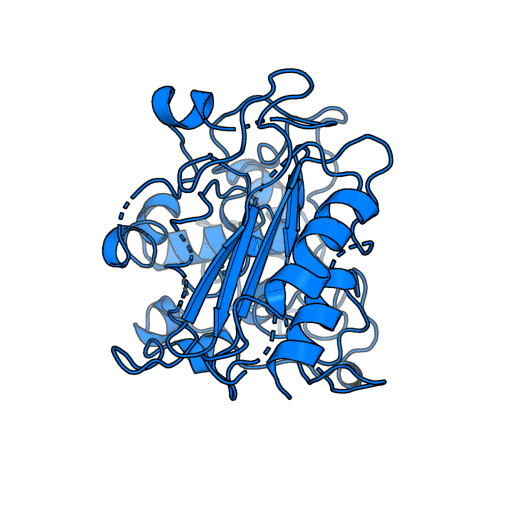S A 1 89 ? 30.886 14.653 9.152 1.00 17.07 86 LYS A C 1
ATOM 713 O O . LYS A 1 89 ? 30.380 14.060 8.180 1.00 18.93 86 LYS A O 1
ATOM 719 N N . TYR A 1 90 ? 31.141 15.962 9.167 1.00 16.45 87 TYR A N 1
ATOM 720 C CA . TYR A 1 90 ? 30.740 16.854 8.082 1.00 18.17 87 TYR A CA 1
ATOM 721 C C . TYR A 1 90 ? 31.936 17.404 7.320 1.00 21.45 87 TYR A C 1
ATOM 722 O O . TYR A 1 90 ? 31.841 18.441 6.661 1.00 24.08 87 TYR A O 1
ATOM 731 N N . ALA A 1 91 ? 33.050 16.686 7.393 1.00 23.48 88 ALA A N 1
ATOM 732 C CA . ALA A 1 91 ? 34.271 17.084 6.700 1.00 26.28 88 ALA A CA 1
ATOM 733 C C . ALA A 1 91 ? 34.193 16.650 5.248 1.00 30.23 88 ALA A C 1
ATOM 734 O O . ALA A 1 91 ? 33.606 15.618 4.945 1.00 30.75 88 ALA A O 1
ATOM 736 N N . PRO A 1 92 ? 34.792 17.437 4.344 1.00 33.67 89 PRO A N 1
ATOM 737 C CA . PRO A 1 92 ? 34.815 17.029 2.936 1.00 37.00 89 PRO A CA 1
ATOM 738 C C . PRO A 1 92 ? 35.417 15.640 2.802 1.00 40.89 89 PRO A C 1
ATOM 739 O O . PRO A 1 92 ? 36.151 15.196 3.683 1.00 40.00 89 PRO A O 1
ATOM 743 N N . LYS A 1 93 ? 35.101 14.963 1.705 1.00 46.29 90 LYS A N 1
ATOM 744 C CA . LYS A 1 93 ? 35.638 13.639 1.434 1.00 51.10 90 LYS A CA 1
ATOM 745 C C . LYS A 1 93 ? 37.148 13.578 1.668 1.00 50.41 90 LYS A C 1
ATOM 746 O O . LYS A 1 93 ? 37.913 14.332 1.065 1.00 50.85 90 LYS A O 1
ATOM 752 N N . GLY A 1 94 ? 37.564 12.684 2.560 1.00 49.05 91 GLY A N 1
ATOM 753 C CA . GLY A 1 94 ? 38.972 12.381 2.744 1.00 47.90 91 GLY A CA 1
ATOM 754 C C . GLY A 1 94 ? 39.837 13.397 3.470 1.00 46.53 91 GLY A C 1
ATOM 755 O O . GLY A 1 94 ? 41.047 13.193 3.593 1.00 47.62 91 GLY A O 1
ATOM 756 N N . VAL A 1 95 ? 39.249 14.488 3.954 1.00 43.68 92 VAL A N 1
ATOM 757 C CA . VAL A 1 95 ? 40.044 15.460 4.699 1.00 40.64 92 VAL A CA 1
ATOM 758 C C . VAL A 1 95 ? 39.962 15.233 6.207 1.00 37.62 92 VAL A C 1
ATOM 759 O O . VAL A 1 95 ? 38.892 14.997 6.765 1.00 37.16 92 VAL A O 1
ATOM 763 N N . ASN A 1 96 ? 41.122 15.293 6.843 1.00 35.47 93 ASN A N 1
ATOM 764 C CA . ASN A 1 96 ? 41.267 15.040 8.265 1.00 34.98 93 ASN A CA 1
ATOM 765 C C . ASN A 1 96 ? 40.793 16.227 9.091 1.00 31.13 93 ASN A C 1
ATOM 766 O O . ASN A 1 96 ? 41.036 17.380 8.728 1.00 31.17 93 ASN A O 1
ATOM 771 N N . VAL A 1 97 ? 40.081 15.948 10.177 1.00 25.96 94 VAL A N 1
ATOM 772 C CA . VAL A 1 97 ? 39.799 16.972 11.170 1.00 20.99 94 VAL A CA 1
ATOM 773 C C . VAL A 1 97 ? 40.551 16.575 12.425 1.00 21.27 94 VAL A C 1
ATOM 774 O O . VAL A 1 97 ? 40.291 15.520 13.006 1.00 23.91 94 VAL A O 1
ATOM 778 N N . PRO A 1 98 ? 41.509 17.405 12.838 1.00 21.22 95 PRO A N 1
ATOM 779 C CA . PRO A 1 98 ? 42.313 17.027 14.000 1.00 21.16 95 PRO A CA 1
ATOM 780 C C . PRO A 1 98 ? 41.506 17.041 15.297 1.00 18.42 95 PRO A C 1
ATOM 781 O O . PRO A 1 98 ? 40.526 17.775 15.452 1.00 18.52 95 PRO A O 1
ATOM 785 N N A SER A 1 99 ? 41.964 16.239 16.248 0.61 17.18 96 SER A N 1
ATOM 786 N N B SER A 1 99 ? 41.918 16.181 16.221 0.39 17.11 96 SER A N 1
ATOM 787 C CA A SER A 1 99 ? 41.328 16.131 17.546 0.61 15.93 96 SER A CA 1
ATOM 788 C CA B SER A 1 99 ? 41.315 16.107 17.541 0.39 15.36 96 SER A CA 1
ATOM 789 C C A SER A 1 99 ? 42.399 16.063 18.608 0.61 15.82 96 SER A C 1
ATOM 790 C C B SER A 1 99 ? 42.427 16.212 18.569 0.39 15.37 96 SER A C 1
ATOM 791 O O A SER A 1 99 ? 43.509 15.576 18.358 0.61 17.29 96 SER A O 1
ATOM 792 O O B SER A 1 99 ? 43.601 16.019 18.248 0.39 16.49 96 SER A O 1
ATOM 797 N N . TYR A 1 100 ? 42.054 16.519 19.805 1.00 14.64 97 TYR A N 1
ATOM 798 C CA . TYR A 1 100 ? 42.981 16.481 20.905 1.00 14.99 97 TYR A CA 1
ATOM 799 C C . TYR A 1 100 ? 43.430 15.041 21.164 1.00 14.55 97 TYR A C 1
ATOM 800 O O . TYR A 1 100 ? 44.623 14.777 21.331 1.00 16.28 97 TYR A O 1
ATOM 809 N N . SER A 1 101 ? 42.459 14.123 21.190 1.00 15.40 98 SER A N 1
ATOM 810 C CA . SER A 1 101 ? 42.720 12.676 21.255 1.00 14.64 98 SER A CA 1
ATOM 811 C C . SER A 1 101 ? 41.570 11.925 20.571 1.00 14.48 98 SER A C 1
ATOM 812 O O . SER A 1 101 ? 40.498 12.490 20.324 1.00 14.89 98 SER A O 1
ATOM 815 N N . ALA A 1 102 ? 41.793 10.648 20.271 1.00 16.70 99 ALA A N 1
ATOM 816 C CA . ALA A 1 102 ? 40.838 9.885 19.465 1.00 18.78 99 ALA A CA 1
ATOM 817 C C . ALA A 1 102 ? 39.398 9.944 19.999 1.00 18.99 99 ALA A C 1
ATOM 818 O O . ALA A 1 102 ? 38.434 10.110 19.229 1.00 19.94 99 ALA A O 1
ATOM 820 N N . LYS A 1 103 ? 39.254 9.824 21.314 1.00 18.38 100 LYS A N 1
ATOM 821 C CA . LYS A 1 103 ? 37.939 9.749 21.923 1.00 17.91 100 LYS A CA 1
ATOM 822 C C . LYS A 1 103 ? 37.389 11.112 22.343 1.00 15.24 100 LYS A C 1
ATOM 823 O O . LYS A 1 103 ? 36.309 11.187 22.927 1.00 16.65 100 LYS A O 1
ATOM 829 N N A GLN A 1 104 ? 38.141 12.185 22.068 0.70 12.68 101 GLN A N 1
ATOM 830 N N B GLN A 1 104 ? 38.106 12.178 22.016 0.30 13.67 101 GLN A N 1
ATOM 831 C CA A GLN A 1 104 ? 37.707 13.558 22.414 0.70 11.75 101 GLN A CA 1
ATOM 832 C CA B GLN A 1 104 ? 37.670 13.508 22.419 0.30 12.94 101 GLN A CA 1
ATOM 833 C C A GLN A 1 104 ? 37.628 14.459 21.182 0.70 11.40 101 GLN A C 1
ATOM 834 C C B GLN A 1 104 ? 37.614 14.444 21.213 0.30 11.90 101 GLN A C 1
ATOM 835 O O A GLN A 1 104 ? 38.343 15.446 21.076 0.70 11.34 101 GLN A O 1
ATOM 836 O O B GLN A 1 104 ? 38.329 15.441 21.159 0.30 12.10 101 GLN A O 1
ATOM 847 N N . PRO A 1 105 ? 36.760 14.115 20.229 1.00 10.34 102 PRO A N 1
ATOM 848 C CA . PRO A 1 105 ? 36.685 14.954 19.024 1.00 11.30 102 PRO A CA 1
ATOM 849 C C . PRO A 1 105 ? 36.032 16.296 19.297 1.00 10.82 102 PRO A C 1
ATOM 850 O O . PRO A 1 105 ? 35.254 16.407 20.239 1.00 10.98 102 PRO A O 1
ATOM 854 N N . ILE A 1 106 ? 36.322 17.292 18.468 1.00 9.95 103 ILE A N 1
ATOM 855 C CA . ILE A 1 106 ? 35.557 18.524 18.498 1.00 10.10 103 ILE A CA 1
ATOM 856 C C . ILE A 1 106 ? 34.150 18.234 17.989 1.00 9.43 103 ILE A C 1
ATOM 857 O O . ILE A 1 106 ? 33.997 17.673 16.910 1.00 10.30 103 ILE A O 1
ATOM 862 N N . ARG A 1 107 ? 33.129 18.616 18.759 1.00 10.82 104 ARG A N 1
ATOM 863 C CA . ARG A 1 107 ? 31.739 18.419 18.366 1.00 9.81 104 ARG A CA 1
ATOM 864 C C . ARG A 1 107 ? 31.063 19.754 18.045 1.00 8.76 104 ARG A C 1
ATOM 865 O O . ARG A 1 107 ? 31.594 20.822 18.385 1.00 8.74 104 ARG A O 1
ATOM 873 N N . LEU A 1 108 ? 29.909 19.709 17.391 1.00 9.19 105 LEU A N 1
ATOM 874 C CA . LEU A 1 108 ? 29.252 20.959 16.995 1.00 9.32 105 LEU A CA 1
ATOM 875 C C . LEU A 1 108 ? 28.985 21.859 18.208 1.00 9.65 105 LEU A C 1
ATOM 876 O O . LEU A 1 108 ? 29.215 23.062 18.144 1.00 9.41 105 LEU A O 1
ATOM 881 N N . LEU A 1 109 ? 28.559 21.256 19.316 1.00 8.91 106 LEU A N 1
ATOM 882 C CA . LEU A 1 109 ? 28.346 21.967 20.575 1.00 8.81 106 LEU A CA 1
ATOM 883 C C . LEU A 1 109 ? 29.572 22.773 21.007 1.00 8.70 106 LEU A C 1
ATOM 884 O O . LEU A 1 109 ? 29.445 23.891 21.541 1.00 9.23 106 LEU A O 1
ATOM 889 N N . HIS A 1 110 ? 30.757 22.201 20.809 1.00 8.19 107 HIS A N 1
ATOM 890 C CA . HIS A 1 110 ? 31.989 22.884 21.202 1.00 7.26 107 HIS A CA 1
ATOM 891 C C . HIS A 1 110 ? 32.223 24.111 20.327 1.00 9.07 107 HIS A C 1
ATOM 892 O O . HIS A 1 110 ? 32.668 25.149 20.813 1.00 8.84 107 HIS A O 1
ATOM 899 N N . LEU A 1 111 ? 31.959 23.986 19.030 1.00 8.36 108 LEU A N 1
ATOM 900 C CA . LEU A 1 111 ? 32.118 25.140 18.149 1.00 7.63 108 LEU A CA 1
ATOM 901 C C . LEU A 1 111 ? 31.167 26.249 18.594 1.00 6.97 108 LEU A C 1
ATOM 902 O O . LEU A 1 111 ? 31.543 27.426 18.611 1.00 9.33 108 LEU A O 1
ATOM 907 N N . ALA A 1 112 ? 29.929 25.888 18.934 1.00 7.20 109 ALA A N 1
ATOM 908 C CA . ALA A 1 112 ? 28.915 26.898 19.262 1.00 9.00 109 ALA A CA 1
ATOM 909 C C . ALA A 1 112 ? 29.139 27.591 20.605 1.00 7.07 109 ALA A C 1
ATOM 910 O O . ALA A 1 112 ? 28.711 28.732 20.817 1.00 7.92 109 ALA A O 1
ATOM 912 N N . SER A 1 113 ? 29.782 26.885 21.528 1.00 6.84 110 SER A N 1
ATOM 913 C CA . SER A 1 113 ? 30.018 27.391 22.880 1.00 7.19 110 SER A CA 1
ATOM 914 C C . SER A 1 113 ? 31.466 27.897 23.117 1.00 7.95 110 SER A C 1
ATOM 915 O O . SER A 1 113 ? 31.838 28.213 24.252 1.00 8.60 110 SER A O 1
ATOM 918 N N . HIS A 1 114 ? 32.275 27.964 22.061 1.00 7.53 111 HIS A N 1
ATOM 919 C CA . HIS A 1 114 ? 33.653 28.477 22.151 1.00 7.00 111 HIS A CA 1
ATOM 920 C C . HIS A 1 114 ? 34.600 27.581 22.955 1.00 9.02 111 HIS A C 1
ATOM 921 O O . HIS A 1 114 ? 35.630 28.043 23.486 1.00 9.67 111 HIS A O 1
ATOM 928 N N . THR A 1 115 ? 34.256 26.298 23.037 1.00 7.36 112 THR A N 1
ATOM 929 C CA . THR A 1 115 ? 35.052 25.375 23.846 1.00 8.88 112 THR A CA 1
ATOM 930 C C . THR A 1 115 ? 35.806 24.321 23.019 1.00 8.50 112 THR A C 1
ATOM 931 O O . THR A 1 115 ? 36.262 23.299 23.556 1.00 9.37 112 THR A O 1
ATOM 935 N N . SER A 1 116 ? 35.967 24.579 21.725 1.00 8.21 113 SER A N 1
ATOM 936 C CA . SER A 1 116 ? 36.540 23.568 20.836 1.00 6.84 113 SER A CA 1
ATOM 937 C C . SER A 1 116 ? 38.065 23.447 20.917 1.00 8.88 113 SER A C 1
ATOM 938 O O . SER A 1 116 ? 38.619 22.479 20.409 1.00 9.66 113 SER A O 1
ATOM 941 N N . GLY A 1 117 ? 38.743 24.440 21.493 1.00 8.82 114 GLY A N 1
ATOM 942 C CA . GLY A 1 117 ? 40.188 24.447 21.485 1.00 9.76 114 GLY A CA 1
ATOM 943 C C . GLY A 1 117 ? 40.803 25.069 20.234 1.00 10.85 114 GLY A C 1
ATOM 944 O O . GLY A 1 117 ? 42.033 25.164 20.111 1.00 12.85 114 GLY A O 1
ATOM 945 N N . LEU A 1 118 ? 39.959 25.477 19.292 1.00 10.24 115 LEU A N 1
ATOM 946 C CA . LEU A 1 118 ? 40.461 26.103 18.071 1.00 9.90 115 LEU A CA 1
ATOM 947 C C . LEU A 1 118 ? 40.838 27.558 18.325 1.00 10.60 115 LEU A C 1
ATOM 948 O O . LEU A 1 118 ? 40.333 28.193 19.262 1.00 10.67 115 LEU A O 1
ATOM 953 N N . PRO A 1 119 ? 41.733 28.104 17.493 1.00 11.89 116 PRO A N 1
ATOM 954 C CA . PRO A 1 119 ? 42.091 29.512 17.704 1.00 11.07 116 PRO A CA 1
ATOM 955 C C . PRO A 1 119 ? 40.965 30.454 17.284 1.00 10.95 116 PRO A C 1
ATOM 956 O O . PRO A 1 119 ? 40.010 30.052 16.621 1.00 11.11 116 PRO A O 1
ATOM 960 N N . ARG A 1 120 ? 41.105 31.715 17.661 1.00 11.79 117 ARG A N 1
ATOM 961 C CA . ARG A 1 120 ? 40.068 32.701 17.403 1.00 11.59 117 ARG A CA 1
ATOM 962 C C . ARG A 1 120 ? 39.923 32.960 15.900 1.00 11.32 117 ARG A C 1
ATOM 963 O O . ARG A 1 120 ? 38.806 33.044 15.384 1.00 11.98 117 ARG A O 1
ATOM 971 N N . GLU A 1 121 ? 41.061 33.099 15.214 1.00 12.23 118 GLU A N 1
ATOM 972 C CA . GLU A 1 121 ? 41.090 33.209 13.755 1.00 12.31 118 GLU A CA 1
ATOM 973 C C . GLU A 1 121 ? 42.017 32.158 13.152 1.00 13.26 118 GLU A C 1
ATOM 974 O O . GLU A 1 121 ? 42.970 31.713 13.782 1.00 14.11 118 GLU A O 1
ATOM 980 N N . GLN A 1 122 ? 41.756 31.777 11.911 1.00 13.28 119 GLN A N 1
ATOM 981 C CA . GLN A 1 122 ? 42.768 31.041 11.182 1.00 14.03 119 GLN A CA 1
ATOM 982 C C . GLN A 1 122 ? 44.039 31.885 11.148 1.00 15.89 119 GLN A C 1
ATOM 983 O O . GLN A 1 122 ? 43.997 33.060 10.800 1.00 16.59 119 GLN A O 1
ATOM 989 N N . PRO A 1 123 ? 45.182 31.292 11.521 1.00 18.38 120 PRO A N 1
ATOM 990 C CA . PRO A 1 123 ? 46.443 32.045 11.457 1.00 21.19 120 PRO A CA 1
ATOM 991 C C . PRO A 1 123 ? 46.914 32.256 10.022 1.00 22.43 120 PRO A C 1
ATOM 992 O O . PRO A 1 123 ? 46.428 31.590 9.099 1.00 21.93 120 PRO A O 1
ATOM 996 N N . GLY A 1 124 ? 47.843 33.190 9.841 1.00 25.70 121 GLY A N 1
ATOM 997 C CA . GLY A 1 124 ? 48.588 33.298 8.603 1.00 28.76 121 GLY A CA 1
ATOM 998 C C . GLY A 1 124 ? 47.896 33.974 7.440 1.00 30.31 121 GLY A C 1
ATOM 999 O O . GLY A 1 124 ? 48.255 33.726 6.284 1.00 32.70 121 GLY A O 1
ATOM 1000 N N . GLY A 1 125 ? 46.925 34.837 7.723 1.00 29.93 122 GLY A N 1
ATOM 1001 C CA . GLY A 1 125 ? 46.199 35.504 6.657 1.00 31.56 122 GLY A CA 1
ATOM 1002 C C . GLY A 1 125 ? 46.852 36.796 6.213 1.00 32.59 122 GLY A C 1
ATOM 1003 O O . GLY A 1 125 ? 47.824 37.243 6.827 1.00 33.84 122 GLY A O 1
ATOM 1004 N N . PRO A 1 126 ? 46.325 37.406 5.140 1.00 33.14 123 PRO A N 1
ATOM 1005 C CA . PRO A 1 126 ? 46.879 38.698 4.711 1.00 34.50 123 PRO A CA 1
ATOM 1006 C C . PRO A 1 126 ? 46.785 39.762 5.812 1.00 37.65 123 PRO A C 1
ATOM 1007 O O . PRO A 1 126 ? 45.760 39.864 6.492 1.00 36.97 123 PRO A O 1
ATOM 1011 N N . GLN A 1 127 ? 47.857 40.536 5.984 1.00 40.51 124 GLN A N 1
ATOM 1012 C CA . GLN A 1 127 ? 47.965 41.470 7.106 1.00 43.41 124 GLN A CA 1
ATOM 1013 C C . GLN A 1 127 ? 46.961 42.627 7.005 1.00 45.03 124 GLN A C 1
ATOM 1014 O O . GLN A 1 127 ? 46.419 43.086 8.019 1.00 45.14 124 GLN A O 1
ATOM 1020 N N . LYS A 1 128 ? 46.719 43.096 5.782 1.00 45.62 125 LYS A N 1
ATOM 1021 C CA . LYS A 1 128 ? 45.647 44.056 5.533 1.00 46.43 125 LYS A CA 1
ATOM 1022 C C . LYS A 1 128 ? 44.567 43.327 4.7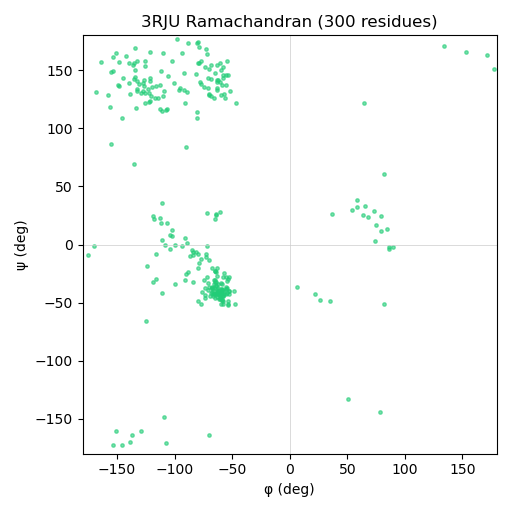51 1.00 45.82 125 LYS A C 1
ATOM 1023 O O . LYS A 1 128 ? 44.844 42.706 3.719 1.00 46.40 125 LYS A O 1
ATOM 1029 N N . ARG A 1 129 ? 43.341 43.408 5.261 1.00 43.77 126 ARG A N 1
ATOM 1030 C CA . ARG A 1 129 ? 42.288 42.456 4.934 1.00 41.49 126 ARG A CA 1
ATOM 1031 C C . ARG A 1 129 ? 40.924 43.116 5.172 1.00 38.69 126 ARG A C 1
ATOM 1032 O O . ARG A 1 129 ? 40.633 43.531 6.294 1.00 39.07 126 ARG A O 1
ATOM 1040 N N . PRO A 1 130 ? 40.102 43.247 4.113 1.00 35.42 127 PRO A N 1
ATOM 1041 C CA . PRO A 1 130 ? 38.722 43.735 4.259 1.00 33.87 127 PRO A CA 1
ATOM 1042 C C . PRO A 1 130 ? 37.874 42.803 5.125 1.00 29.64 127 PRO A C 1
ATOM 1043 O O . PRO A 1 130 ? 37.985 41.580 5.033 1.00 29.36 127 PRO A O 1
ATOM 1047 N N . VAL A 1 131 ? 37.016 43.386 5.955 1.00 26.37 128 VAL A N 1
ATOM 1048 C CA . VAL A 1 131 ? 36.323 42.628 6.991 1.00 21.81 128 VAL A CA 1
ATOM 1049 C C . VAL A 1 131 ? 35.399 41.541 6.421 1.00 20.45 128 VAL A C 1
ATOM 1050 O O . VAL A 1 131 ? 34.714 41.746 5.419 1.00 21.37 128 VAL A O 1
ATOM 1054 N N . PHE A 1 132 ? 35.398 40.379 7.068 1.00 17.19 129 PHE A N 1
ATOM 1055 C CA . PHE A 1 132 ? 34.491 39.280 6.718 1.00 16.06 129 PHE A CA 1
ATOM 1056 C C . PHE A 1 132 ? 34.745 38.700 5.328 1.00 18.36 129 PHE A C 1
ATOM 1057 O O . PHE A 1 132 ? 33.814 38.231 4.659 1.00 21.00 129 PHE A O 1
ATOM 1065 N N . THR A 1 133 ? 36.005 38.694 4.905 1.00 17.85 130 THR A N 1
ATOM 1066 C CA . THR A 1 133 ? 36.330 38.137 3.595 1.00 20.03 130 THR A CA 1
ATOM 1067 C C . THR A 1 133 ? 37.379 37.026 3.613 1.00 18.58 130 THR A C 1
ATOM 1068 O O . THR A 1 133 ? 37.476 36.278 2.649 1.00 19.38 130 THR A O 1
ATOM 1072 N N . TRP A 1 134 ? 38.156 36.916 4.692 1.00 16.54 131 TRP A N 1
ATOM 1073 C CA . TRP A 1 134 ? 39.194 35.885 4.816 1.00 14.73 131 TRP A CA 1
ATOM 1074 C C . TRP A 1 134 ? 39.193 35.327 6.250 1.00 14.27 131 TRP A C 1
ATOM 1075 O O . TRP A 1 134 ? 39.060 36.103 7.200 1.00 16.26 131 TRP A O 1
ATOM 1086 N N . PRO A 1 135 ? 39.351 33.997 6.421 1.00 12.88 132 PRO A N 1
ATOM 1087 C CA . PRO A 1 135 ? 39.576 32.971 5.394 1.00 13.54 132 PRO A CA 1
ATOM 1088 C C . PRO A 1 135 ? 38.288 32.580 4.692 1.00 13.67 132 PRO A C 1
ATOM 1089 O O . PRO A 1 135 ? 37.191 32.727 5.259 1.00 13.40 132 PRO A O 1
ATOM 1093 N N . THR A 1 136 ? 38.420 32.070 3.469 1.00 13.87 133 THR A N 1
ATOM 1094 C CA . THR A 1 136 ? 37.278 31.478 2.794 1.00 13.97 133 THR A CA 1
ATOM 1095 C C . THR A 1 136 ? 37.042 30.083 3.336 1.00 14.47 133 THR A C 1
ATOM 1096 O O . THR A 1 136 ? 37.874 29.554 4.081 1.00 13.30 133 THR A O 1
ATOM 1100 N N . LYS A 1 137 ? 35.912 29.488 2.964 1.00 14.97 134 LYS A N 1
ATOM 1101 C CA . LYS A 1 137 ? 35.644 28.095 3.317 1.00 14.05 134 LYS A CA 1
ATOM 1102 C C . LYS A 1 137 ? 36.787 27.169 2.870 1.00 14.26 134 LYS A C 1
ATOM 1103 O O . LYS A 1 137 ? 37.299 26.372 3.658 1.00 14.43 134 LYS A O 1
ATOM 1109 N N . ASP A 1 138 ? 37.187 27.256 1.603 1.00 13.33 135 ASP A N 1
ATOM 1110 C CA . ASP A 1 138 ? 38.294 26.414 1.153 1.00 17.15 135 ASP A CA 1
ATOM 1111 C C . ASP A 1 138 ? 39.566 26.676 1.967 1.00 16.70 135 ASP A C 1
ATOM 1112 O O . ASP A 1 138 ? 40.279 25.737 2.304 1.00 17.14 135 ASP A O 1
ATOM 1117 N N . ASN A 1 139 ? 39.866 27.940 2.274 1.00 15.33 136 ASN A N 1
ATOM 1118 C CA . ASN A 1 139 ? 41.048 28.225 3.096 1.00 17.29 136 ASN A CA 1
ATOM 1119 C C . ASN A 1 139 ? 40.952 27.505 4.443 1.00 16.37 136 ASN A C 1
ATOM 1120 O O . ASN A 1 139 ? 41.938 26.932 4.928 1.00 16.05 136 ASN A O 1
ATOM 1125 N N . ARG A 1 140 ? 39.773 27.568 5.062 1.00 14.84 137 ARG A N 1
ATOM 1126 C CA . ARG A 1 140 ? 39.582 26.978 6.389 1.00 14.16 137 ARG A CA 1
ATOM 1127 C C . ARG A 1 140 ? 39.884 25.490 6.402 1.00 14.89 137 ARG A C 1
ATOM 1128 O O . ARG A 1 140 ? 40.581 24.987 7.293 1.00 14.66 137 ARG A O 1
ATOM 1136 N N . TRP A 1 141 ? 39.335 24.779 5.427 1.00 15.98 138 TRP A N 1
ATOM 1137 C CA . TRP A 1 141 ? 39.483 23.333 5.405 1.00 16.46 138 TRP A CA 1
ATOM 1138 C C . TRP A 1 141 ? 40.880 22.896 4.980 1.00 18.52 138 TRP A C 1
ATOM 1139 O O . TRP A 1 141 ? 41.370 21.875 5.450 1.00 19.03 138 TRP A O 1
ATOM 1150 N N . GLN A 1 142 ? 41.534 23.696 4.139 1.00 19.61 139 GLN A N 1
ATOM 1151 C CA . GLN A 1 142 ? 42.926 23.454 3.790 1.00 22.49 139 GLN A CA 1
ATOM 1152 C C . GLN A 1 142 ? 43.822 23.604 5.032 1.00 19.94 139 GLN A C 1
ATOM 1153 O O . GLN A 1 142 ? 44.721 22.797 5.256 1.00 21.07 139 GLN A O 1
ATOM 1159 N N . TRP A 1 143 ? 43.550 24.615 5.853 1.00 17.67 140 TRP A N 1
ATOM 1160 C CA . TRP A 1 143 ? 44.285 24.809 7.100 1.00 17.07 140 TRP A CA 1
ATOM 1161 C C . TRP A 1 143 ? 43.960 23.721 8.118 1.00 18.50 140 TRP A C 1
ATOM 1162 O O . TRP A 1 143 ? 44.847 23.191 8.769 1.00 19.17 140 TRP A O 1
ATOM 1173 N N . LEU A 1 144 ? 42.683 23.393 8.261 1.00 19.91 141 LEU A N 1
ATOM 1174 C CA . LEU A 1 144 ? 42.254 22.502 9.336 1.00 20.33 141 LEU A CA 1
ATOM 1175 C C . LEU A 1 144 ? 42.900 21.118 9.185 1.00 22.38 141 LEU A C 1
ATOM 1176 O O . LEU A 1 144 ? 43.304 20.478 10.165 1.00 23.04 141 LEU A O 1
ATOM 1181 N N . LYS A 1 145 ? 43.040 20.670 7.947 1.00 23.92 142 LYS A N 1
ATOM 1182 C CA . LYS A 1 145 ? 43.462 19.300 7.728 1.00 26.74 142 LYS A CA 1
ATOM 1183 C C . LYS A 1 145 ? 44.903 19.054 8.183 1.00 26.66 142 LYS A C 1
ATOM 1184 O O . LYS A 1 145 ? 45.285 17.920 8.449 1.00 27.84 142 LYS A O 1
ATOM 1190 N N . LEU A 1 146 ? 45.683 20.124 8.304 1.00 26.12 143 LEU A N 1
ATOM 1191 C CA . LEU A 1 146 ? 47.060 20.022 8.770 1.00 26.66 143 LEU A CA 1
ATOM 1192 C C . LEU A 1 146 ? 47.244 20.579 10.179 1.00 24.37 143 LEU A C 1
ATOM 1193 O O . LEU A 1 146 ? 48.356 20.563 10.709 1.00 25.86 143 LEU A O 1
ATOM 1198 N N . ALA A 1 147 ? 46.160 21.073 10.776 1.00 22.39 144 ALA A N 1
ATOM 1199 C CA . ALA A 1 147 ? 46.224 21.755 12.065 1.00 19.99 144 ALA A CA 1
ATOM 1200 C C . ALA A 1 147 ? 46.371 20.775 13.217 1.00 20.73 144 ALA A C 1
ATOM 1201 O O . ALA A 1 147 ? 46.040 19.599 13.092 1.00 22.48 144 ALA A O 1
ATOM 1203 N N . LYS A 1 148 ? 46.876 21.268 14.340 1.00 22.25 145 LYS A N 1
ATOM 1204 C CA . LYS A 1 148 ? 46.975 20.474 15.553 1.00 24.24 145 LYS A CA 1
ATOM 1205 C C . LYS A 1 148 ? 46.087 21.083 16.621 1.00 23.27 145 LYS A C 1
ATOM 1206 O O . LYS A 1 148 ? 46.042 22.299 16.794 1.00 25.34 145 LYS A O 1
ATOM 1212 N N . VAL A 1 149 ? 45.363 20.227 17.324 1.00 20.11 146 VAL A N 1
ATOM 1213 C CA . VAL A 1 149 ? 44.509 20.677 18.404 1.00 21.22 146 VAL A CA 1
ATOM 1214 C C . VAL A 1 149 ? 45.128 20.170 19.695 1.00 21.81 146 VAL A C 1
ATOM 1215 O O . VAL A 1 149 ? 45.196 18.959 19.928 1.00 22.12 146 VAL A O 1
ATOM 1219 N N . THR A 1 150 ? 45.578 21.088 20.539 1.00 20.34 147 THR A N 1
ATOM 1220 C CA . THR A 1 150 ? 46.352 20.699 21.705 1.00 21.39 147 THR A CA 1
ATOM 1221 C C . THR A 1 150 ? 45.668 20.884 23.060 1.00 20.05 147 THR A C 1
ATOM 1222 O O . THR A 1 150 ? 46.272 20.628 24.101 1.00 21.30 147 THR A O 1
ATOM 1226 N N . VAL A 1 151 ? 44.413 21.311 23.061 1.00 18.49 148 VAL A N 1
ATOM 1227 C CA . VAL A 1 151 ? 43.647 21.353 24.299 1.00 17.60 148 VAL A CA 1
ATOM 1228 C C . VAL A 1 151 ? 42.398 20.490 24.128 1.00 13.58 148 VAL A C 1
ATOM 1229 O O . VAL A 1 151 ? 41.777 20.474 23.059 1.00 13.01 148 VAL A O 1
ATOM 1233 N N . PRO A 1 152 ? 42.022 19.752 25.172 1.00 12.34 149 PRO A N 1
ATOM 1234 C CA . PRO A 1 152 ? 40.803 18.951 25.003 1.00 11.47 149 PRO A CA 1
ATOM 1235 C C . PRO A 1 152 ? 39.557 19.830 24.898 1.00 11.82 149 PRO A C 1
ATOM 1236 O O . PRO A 1 152 ? 39.533 20.934 25.433 1.00 12.18 149 PRO A O 1
ATOM 1240 N N . PRO A 1 153 ? 38.509 19.323 24.250 1.00 11.48 150 PRO A N 1
ATOM 1241 C CA . PRO A 1 153 ? 37.285 20.126 24.121 1.00 10.31 150 PRO A CA 1
ATOM 1242 C C . PRO A 1 153 ? 36.505 20.225 25.446 1.00 10.66 150 PRO A C 1
ATOM 1243 O O . PRO A 1 153 ? 36.582 19.340 26.301 1.00 10.37 150 PRO A O 1
ATOM 1247 N N . GLY A 1 154 ? 35.756 21.310 25.613 1.00 9.64 151 GLY A N 1
ATOM 1248 C CA . GLY A 1 154 ? 34.939 21.484 26.796 1.00 10.29 151 GLY A CA 1
ATOM 1249 C C . GLY A 1 154 ? 35.696 21.846 28.060 1.00 11.37 151 GLY A C 1
ATOM 1250 O O . GLY A 1 154 ? 35.158 21.719 29.167 1.00 12.83 151 GLY A O 1
ATOM 1251 N N . VAL A 1 155 ? 36.939 22.297 27.903 1.00 11.52 152 VAL A N 1
ATOM 1252 C CA . VAL A 1 155 ? 37.792 22.600 29.045 1.00 12.67 152 VAL A CA 1
ATOM 1253 C C . VAL A 1 155 ? 38.058 24.089 29.201 1.00 11.56 152 VAL A C 1
ATOM 1254 O O . VAL A 1 155 ? 38.049 24.615 30.316 1.00 13.72 152 VAL A O 1
ATOM 1258 N N . LYS A 1 156 ? 38.298 24.759 28.079 1.00 11.05 153 LYS A N 1
ATOM 1259 C CA . LYS A 1 156 ? 38.532 26.202 28.071 1.00 11.58 153 LYS A CA 1
ATOM 1260 C C . LYS A 1 156 ? 37.598 26.872 27.069 1.00 11.58 153 LYS A C 1
ATOM 1261 O O . LYS A 1 156 ? 37.361 26.341 25.973 1.00 13.08 153 LYS A O 1
ATOM 1267 N N . ALA A 1 157 ? 37.047 28.026 27.441 1.00 9.61 154 ALA A N 1
ATOM 1268 C CA . ALA A 1 157 ? 36.355 28.853 26.459 1.00 9.19 154 ALA A CA 1
ATOM 1269 C C . ALA A 1 157 ? 37.361 29.831 25.887 1.00 9.51 154 ALA A C 1
ATOM 1270 O O . ALA A 1 157 ? 38.084 30.478 26.633 1.00 9.79 154 ALA A O 1
ATOM 1272 N N . ALA A 1 158 ? 37.385 29.952 24.565 1.00 7.64 155 ALA A N 1
ATOM 1273 C CA . ALA A 1 158 ? 38.209 30.954 23.909 1.00 8.17 155 ALA A CA 1
ATOM 1274 C C . ALA A 1 158 ? 37.423 31.376 22.703 1.00 7.92 155 ALA A C 1
ATOM 1275 O O . ALA A 1 158 ? 37.255 30.606 21.758 1.00 9.40 155 ALA A O 1
ATOM 1277 N N . TYR A 1 159 ? 36.907 32.599 22.747 1.00 8.94 156 TYR A N 1
ATOM 1278 C CA . TYR A 1 159 ? 36.008 33.098 21.716 1.00 7.66 156 TYR A CA 1
ATOM 1279 C C . TYR A 1 159 ? 36.644 32.890 20.354 1.00 8.99 156 TYR A C 1
ATOM 1280 O O . TYR A 1 159 ? 37.813 33.245 20.143 1.00 9.45 156 TYR A O 1
ATOM 1289 N N . SER A 1 160 ? 35.869 32.342 19.424 1.00 8.81 157 SER A N 1
ATOM 1290 C CA . SER A 1 160 ? 36.404 32.017 18.108 1.00 8.17 157 SER A CA 1
ATOM 1291 C C . SER A 1 160 ? 35.445 32.358 16.968 1.00 7.77 157 SER A C 1
ATOM 1292 O O . SER A 1 160 ? 34.252 32.021 17.003 1.00 9.48 157 SER A O 1
ATOM 1295 N N . ASN A 1 161 ? 35.982 33.072 15.985 1.00 8.48 158 ASN A N 1
ATOM 1296 C CA . ASN A 1 161 ? 35.328 33.271 14.704 1.00 8.10 158 ASN A CA 1
ATOM 1297 C C . ASN A 1 161 ? 35.510 32.058 13.799 1.00 9.07 158 ASN A C 1
ATOM 1298 O O . ASN A 1 161 ? 34.530 31.553 13.233 1.00 9.77 158 ASN A O 1
ATOM 1303 N N . LEU A 1 162 ? 36.756 31.592 13.689 1.00 9.02 159 LEU A N 1
ATOM 1304 C CA . LEU A 1 162 ? 37.066 30.402 12.898 1.00 8.17 159 LEU A CA 1
ATOM 1305 C C . LEU A 1 162 ? 36.116 29.238 13.212 1.00 10.28 159 LEU A C 1
ATOM 1306 O O . LEU A 1 162 ? 35.553 28.625 12.303 1.00 10.16 159 LEU A O 1
ATOM 1311 N N . ALA A 1 163 ? 35.959 28.917 14.493 1.00 9.64 160 ALA A N 1
ATOM 1312 C CA . ALA A 1 163 ? 35.116 27.800 14.886 1.00 8.29 160 ALA A CA 1
ATOM 1313 C C . ALA A 1 163 ? 33.668 27.970 14.414 1.00 7.26 160 ALA A C 1
ATOM 1314 O O . ALA A 1 163 ? 33.018 26.995 14.024 1.00 8.67 160 ALA A O 1
ATOM 1316 N N . TYR A 1 164 ? 33.153 29.201 14.476 1.00 8.31 161 TYR A N 1
ATOM 1317 C CA . TYR A 1 164 ? 31.788 29.476 14.056 1.00 8.13 161 TYR A CA 1
ATOM 1318 C C . TYR A 1 164 ? 31.591 29.383 12.537 1.00 8.98 161 TYR A C 1
ATOM 1319 O O . TYR A 1 164 ? 30.521 28.979 12.072 1.00 9.32 161 TYR A O 1
ATOM 1328 N N . ASP A 1 165 ? 32.617 29.738 11.761 1.00 7.72 162 ASP A N 1
ATOM 1329 C CA . ASP A 1 165 ? 32.514 29.545 10.317 1.00 8.31 162 ASP A CA 1
ATOM 1330 C C . ASP A 1 165 ? 32.630 28.057 9.949 1.00 9.70 162 ASP A C 1
ATOM 1331 O O . ASP A 1 165 ? 31.923 27.574 9.053 1.00 9.41 162 ASP A O 1
ATOM 1336 N N . LEU A 1 166 ? 33.489 27.325 10.658 1.00 9.41 163 LEU A N 1
ATOM 1337 C CA . LEU A 1 166 ? 33.503 25.868 10.492 1.00 8.10 163 LEU A CA 1
ATOM 1338 C C . LEU A 1 166 ? 32.131 25.264 10.829 1.00 8.67 163 LEU A C 1
ATOM 1339 O O . LEU A 1 166 ? 31.695 24.327 10.180 1.00 10.03 163 LEU A O 1
ATOM 1344 N N . LEU A 1 167 ? 31.466 25.793 11.850 1.00 9.30 164 LEU A N 1
ATOM 1345 C CA . LEU A 1 167 ? 30.124 25.336 12.191 1.00 8.90 164 LEU A CA 1
ATOM 1346 C C . LEU A 1 167 ? 29.164 25.569 11.026 1.00 9.24 164 LEU A C 1
ATOM 1347 O O . LEU A 1 167 ? 28.391 24.674 10.652 1.00 10.48 164 LEU A O 1
ATOM 1352 N N . ALA A 1 168 ? 29.205 26.765 10.443 1.00 10.20 165 ALA A N 1
ATOM 1353 C CA . ALA A 1 168 ? 28.332 27.063 9.308 1.00 9.42 165 ALA A CA 1
ATOM 1354 C C . ALA A 1 168 ? 28.622 26.096 8.176 1.00 10.09 165 ALA A C 1
ATOM 1355 O O . ALA A 1 168 ? 27.692 25.593 7.553 1.00 11.43 165 ALA A O 1
ATOM 1357 N N . ASP A 1 169 ? 29.906 25.818 7.937 1.00 10.61 166 ASP A N 1
ATOM 1358 C CA . ASP A 1 169 ? 30.303 24.869 6.886 1.00 10.53 166 ASP A CA 1
ATOM 1359 C C . ASP A 1 169 ? 29.670 23.491 7.146 1.00 10.76 166 ASP A C 1
ATOM 1360 O O . ASP A 1 169 ? 29.176 22.814 6.217 1.00 10.95 166 ASP A O 1
ATOM 1365 N N . ALA A 1 170 ? 29.719 23.063 8.403 1.00 10.73 167 ALA A N 1
ATOM 1366 C CA . ALA A 1 170 ? 29.212 21.748 8.771 1.00 10.83 167 ALA A CA 1
ATOM 1367 C C . ALA A 1 170 ? 27.703 21.693 8.574 1.00 9.81 167 ALA A C 1
ATOM 1368 O O . ALA A 1 170 ? 27.163 20.702 8.069 1.00 11.10 167 ALA A O 1
ATOM 1370 N N . LEU A 1 171 ? 27.021 22.763 8.981 1.00 11.32 168 LEU A N 1
ATOM 1371 C CA . LEU A 1 171 ? 25.572 22.822 8.871 1.00 12.62 168 LEU A CA 1
ATOM 1372 C C . LEU A 1 171 ? 25.133 22.776 7.406 1.00 12.68 168 LEU A C 1
ATOM 1373 O O . LEU A 1 171 ? 24.163 22.089 7.049 1.00 12.93 168 LEU A O 1
ATOM 1378 N N . SER A 1 172 ? 25.862 23.503 6.562 1.00 11.29 169 SER A N 1
ATOM 1379 C CA . SER A 1 172 ? 25.622 23.485 5.119 1.00 12.19 169 SER A CA 1
ATOM 1380 C C . SER A 1 172 ? 25.813 22.073 4.550 1.00 13.01 169 SER A C 1
ATOM 1381 O O . SER A 1 172 ? 24.992 21.596 3.734 1.00 14.96 169 SER A O 1
ATOM 1384 N N . ARG A 1 173 ? 26.899 21.413 4.952 1.00 13.36 170 ARG A N 1
ATOM 1385 C CA . ARG A 1 173 ? 27.154 20.052 4.470 1.00 13.68 170 ARG A CA 1
ATOM 1386 C C . ARG A 1 173 ? 26.045 19.105 4.929 1.00 13.81 170 ARG A C 1
ATOM 1387 O O . ARG A 1 173 ? 25.544 18.316 4.138 1.00 14.77 170 ARG A O 1
ATOM 1395 N N . ALA A 1 174 ? 25.660 19.194 6.202 1.00 12.81 171 ALA A N 1
ATOM 1396 C CA . ALA A 1 174 ? 24.622 18.325 6.760 1.00 14.40 171 ALA A CA 1
ATOM 1397 C C . ALA A 1 174 ? 23.289 18.500 6.027 1.00 16.05 171 ALA A C 1
ATOM 1398 O O . ALA A 1 174 ? 22.592 17.517 5.712 1.00 15.55 171 ALA A O 1
ATOM 1400 N N . ALA A 1 175 ? 22.940 19.753 5.743 1.00 15.52 172 ALA A N 1
ATOM 1401 C CA . ALA A 1 175 ? 21.663 20.062 5.106 1.00 16.70 172 ALA A CA 1
ATOM 1402 C C . ALA A 1 175 ? 21.712 19.825 3.599 1.00 18.21 172 ALA A C 1
ATOM 1403 O O . ALA A 1 175 ? 20.678 19.671 2.961 1.00 20.35 172 ALA A O 1
ATOM 1405 N N . GLY A 1 176 ? 22.913 19.794 3.032 1.00 17.26 173 GLY A N 1
ATOM 1406 C CA . GLY A 1 176 ? 23.061 19.604 1.600 1.00 17.57 173 GLY A CA 1
ATOM 1407 C C . GLY A 1 176 ? 22.674 20.810 0.751 1.00 17.92 173 GLY A C 1
ATOM 1408 O O . GLY A 1 176 ? 22.226 20.659 -0.389 1.00 18.30 173 GLY A O 1
ATOM 1409 N N . LYS A 1 177 ? 22.826 22.008 1.306 1.00 19.02 174 LYS A N 1
ATOM 1410 C CA . LYS A 1 177 ? 22.566 23.234 0.559 1.00 18.33 174 LYS A CA 1
ATOM 1411 C C . LYS A 1 177 ? 23.495 24.349 1.057 1.00 16.44 174 LYS A C 1
ATOM 1412 O O . LYS A 1 177 ? 23.996 24.286 2.173 1.00 15.28 174 LYS A O 1
ATOM 1418 N N . PRO A 1 178 ? 23.737 25.366 0.216 1.00 17.51 175 PRO A N 1
ATOM 1419 C CA . PRO A 1 178 ? 24.617 26.471 0.607 1.00 16.75 175 PRO A CA 1
ATOM 1420 C C . PRO A 1 178 ? 24.126 27.101 1.900 1.00 15.77 175 PRO A C 1
ATOM 1421 O O . PRO A 1 178 ? 22.917 27.158 2.138 1.00 15.66 175 PRO A O 1
ATOM 1425 N N . TYR A 1 179 ? 25.056 27.561 2.733 1.00 14.59 176 TYR A N 1
ATOM 1426 C CA . TYR A 1 179 ? 24.665 28.206 3.970 1.00 12.67 176 TYR A CA 1
ATOM 1427 C C . TYR A 1 179 ? 23.705 29.376 3.746 1.00 13.88 176 TYR A C 1
ATOM 1428 O O . TYR A 1 179 ? 22.770 29.573 4.533 1.00 13.91 176 TYR A O 1
ATOM 1437 N N . ALA A 1 180 ? 23.923 30.150 2.682 1.00 14.35 177 ALA A N 1
ATOM 1438 C CA . ALA A 1 180 ? 23.040 31.282 2.400 1.00 14.54 177 ALA A CA 1
ATOM 1439 C C . ALA A 1 180 ? 21.593 30.806 2.231 1.00 13.49 177 ALA A C 1
ATOM 1440 O O . ALA A 1 180 ? 20.659 31.513 2.596 1.00 13.74 177 ALA A O 1
ATOM 1442 N N . HIS A 1 181 ? 21.402 29.613 1.669 1.00 14.02 178 HIS A N 1
ATOM 1443 C CA . HIS A 1 181 ? 20.056 29.059 1.539 1.00 15.01 178 HIS A CA 1
ATOM 1444 C C . HIS A 1 181 ? 19.459 28.643 2.878 1.00 14.63 178 HIS A C 1
ATOM 1445 O O . HIS A 1 181 ? 18.256 28.781 3.079 1.00 14.43 178 HIS A O 1
ATOM 1452 N N . LEU A 1 182 ? 20.287 28.112 3.781 1.00 14.18 179 LEU A N 1
ATOM 1453 C CA . LEU A 1 182 ? 19.822 27.838 5.134 1.00 14.25 179 LEU A CA 1
ATOM 1454 C C . LEU A 1 182 ? 19.380 29.102 5.859 1.00 13.51 179 LEU A C 1
ATOM 1455 O O . LEU A 1 182 ? 18.329 29.110 6.507 1.00 14.12 179 LEU A O 1
ATOM 1460 N N . LEU A 1 183 ? 20.197 30.153 5.782 1.00 13.42 180 LEU A N 1
ATOM 1461 C CA . LEU A 1 183 ? 19.880 31.430 6.437 1.00 11.09 180 LEU A CA 1
ATOM 1462 C C . LEU A 1 183 ? 18.530 31.939 5.924 1.00 10.86 180 LEU A C 1
ATOM 1463 O O . LEU A 1 183 ? 17.675 32.369 6.701 1.00 12.06 180 LEU A O 1
ATOM 1468 N N A ARG A 1 184 ? 18.343 31.870 4.605 0.73 9.75 181 ARG A N 1
ATOM 1469 N N B ARG A 1 184 ? 18.350 31.867 4.607 0.27 11.96 181 ARG A N 1
ATOM 1470 C CA A ARG A 1 184 ? 17.101 32.297 3.986 0.73 11.45 181 ARG A CA 1
ATOM 1471 C CA B ARG A 1 184 ? 17.107 32.281 3.974 0.27 13.86 181 ARG A CA 1
ATOM 1472 C C A ARG A 1 184 ? 15.942 31.393 4.421 0.73 12.27 181 ARG A C 1
ATOM 1473 C C B ARG A 1 184 ? 15.943 31.393 4.408 0.27 13.52 181 ARG A C 1
ATOM 1474 O O A ARG A 1 184 ? 14.922 31.867 4.914 0.73 13.13 181 ARG A O 1
ATOM 1475 O O B ARG A 1 184 ? 14.914 31.885 4.868 0.27 13.86 181 ARG A O 1
ATOM 1490 N N . ASP A 1 185 ? 16.112 30.080 4.271 1.00 13.11 182 ASP A N 1
ATOM 1491 C CA . ASP A 1 185 ? 15.000 29.144 4.496 1.00 13.67 182 ASP A CA 1
ATOM 1492 C C . ASP A 1 185 ? 14.602 28.972 5.962 1.00 13.43 182 ASP A C 1
ATOM 1493 O O . ASP A 1 185 ? 13.403 28.802 6.276 1.00 15.99 182 ASP A O 1
ATOM 1498 N N . LYS A 1 186 ? 15.592 28.991 6.853 1.00 13.33 183 LYS A N 1
ATOM 1499 C CA . LYS A 1 186 ? 15.327 28.779 8.276 1.00 13.56 183 LYS A CA 1
ATOM 1500 C C . LYS A 1 186 ? 15.041 30.059 9.055 1.00 13.79 183 LYS A C 1
ATOM 1501 O O . LYS A 1 186 ? 14.386 30.013 10.089 1.00 15.24 183 LYS A O 1
ATOM 1507 N N . ILE A 1 187 ? 15.547 31.194 8.571 1.00 12.63 184 ILE A N 1
ATOM 1508 C CA . ILE A 1 187 ? 15.444 32.425 9.344 1.00 11.92 184 ILE A CA 1
ATOM 1509 C C . ILE A 1 187 ? 14.776 33.593 8.618 1.00 12.18 184 ILE A C 1
ATOM 1510 O O . ILE A 1 187 ? 13.706 34.068 9.027 1.00 12.36 184 ILE A O 1
ATOM 1515 N N . THR A 1 188 ? 15.413 34.082 7.565 1.00 11.14 185 THR A N 1
ATOM 1516 C CA . THR A 1 188 ? 15.007 35.371 7.012 1.00 12.37 185 THR A CA 1
ATOM 1517 C C . THR A 1 188 ? 13.714 35.331 6.183 1.00 12.54 185 THR A C 1
ATOM 1518 O O . THR A 1 188 ? 12.898 36.242 6.274 1.00 12.92 185 THR A O 1
ATOM 1522 N N . ALA A 1 189 ? 13.520 34.298 5.365 1.00 13.11 186 ALA A N 1
ATOM 1523 C CA . ALA A 1 189 ? 12.306 34.242 4.564 1.00 14.05 186 ALA A CA 1
ATOM 1524 C C . ALA A 1 189 ? 11.031 34.096 5.415 1.00 14.95 186 ALA A C 1
ATOM 1525 O O . ALA A 1 189 ? 10.048 34.818 5.189 1.00 15.94 186 ALA A O 1
ATOM 1527 N N . PRO A 1 190 ? 11.040 33.187 6.409 1.00 15.05 187 PRO A N 1
ATOM 1528 C CA . PRO A 1 190 ? 9.821 33.062 7.220 1.00 15.98 187 PRO A CA 1
ATOM 1529 C C . PRO A 1 190 ? 9.476 34.334 7.991 1.00 17.20 187 PRO A C 1
ATOM 1530 O O . PRO A 1 190 ? 8.303 34.570 8.279 1.00 19.71 187 PRO A O 1
ATOM 1534 N N . LEU A 1 191 ? 10.473 35.147 8.318 1.00 16.66 188 LEU A N 1
ATOM 1535 C CA . LEU A 1 191 ? 10.216 36.346 9.103 1.00 18.35 188 LEU A CA 1
ATOM 1536 C C . LEU A 1 191 ? 10.144 37.604 8.246 1.00 18.54 188 LEU A C 1
ATOM 1537 O O . LEU A 1 191 ? 9.906 38.693 8.761 1.00 20.30 188 LEU A O 1
ATOM 1542 N N . GLY A 1 192 ? 10.319 37.452 6.938 1.00 17.07 189 GLY A N 1
ATOM 1543 C CA . GLY A 1 192 ? 10.243 38.595 6.045 1.00 16.19 189 GLY A CA 1
ATOM 1544 C C . GLY A 1 192 ? 11.339 39.612 6.299 1.00 15.57 189 GLY A C 1
ATOM 1545 O O . GLY A 1 192 ? 11.120 40.817 6.131 1.00 18.05 189 GLY A O 1
ATOM 1554 N N . LYS A 1 194 ? 13.798 41.082 4.793 1.00 12.62 191 LYS A N 1
ATOM 1555 C CA . LYS A 1 194 ? 14.085 41.207 3.375 1.00 14.22 191 LYS A CA 1
ATOM 1556 C C . LYS A 1 194 ? 15.416 41.881 3.130 1.00 14.25 191 LYS A C 1
ATOM 1557 O O . LYS A 1 194 ? 15.874 41.936 1.992 1.00 15.31 191 LYS A O 1
ATOM 1563 N N . ASN A 1 195 ? 16.027 42.412 4.185 1.00 12.02 192 ASN A N 1
ATOM 1564 C CA . ASN A 1 195 ? 17.338 43.040 4.033 1.00 11.87 192 ASN A CA 1
ATOM 1565 C C . ASN A 1 195 ? 18.436 42.364 4.839 1.00 11.71 192 ASN A C 1
ATOM 1566 O O . ASN A 1 195 ? 19.457 42.981 5.139 1.00 12.46 192 ASN A O 1
ATOM 1571 N N . THR A 1 196 ? 18.222 41.100 5.198 1.00 11.15 193 THR A N 1
ATOM 1572 C CA . THR A 1 196 ? 19.181 40.366 6.019 1.00 10.91 193 THR A CA 1
ATOM 1573 C C . THR A 1 196 ? 19.875 39.339 5.130 1.00 10.88 193 THR A C 1
ATOM 1574 O O . THR A 1 196 ? 19.228 38.433 4.587 1.00 12.09 193 THR A O 1
ATOM 1578 N N . THR A 1 197 ? 21.185 39.502 4.952 1.00 9.46 194 THR A N 1
ATOM 1579 C CA . THR A 1 197 ? 21.855 38.866 3.831 1.00 9.94 194 THR A CA 1
ATOM 1580 C C . THR A 1 197 ? 23.370 38.842 4.013 1.00 10.72 194 THR A C 1
ATOM 1581 O O . THR A 1 197 ? 23.919 39.644 4.768 1.00 10.37 194 THR A O 1
ATOM 1585 N N . LEU A 1 198 ? 24.029 37.908 3.325 1.00 10.65 195 LEU A N 1
ATOM 1586 C CA . LEU A 1 198 ? 25.481 37.857 3.213 1.00 11.49 195 LEU A CA 1
ATOM 1587 C C . LEU A 1 198 ? 25.911 38.347 1.840 1.00 12.73 195 LEU A C 1
ATOM 1588 O O . LEU A 1 198 ? 27.103 38.462 1.550 1.00 13.65 195 LEU A O 1
ATOM 1593 N N . THR A 1 199 ? 24.936 38.642 0.993 1.00 13.72 196 THR A N 1
ATOM 1594 C CA . THR A 1 199 ? 25.219 39.021 -0.381 1.00 15.20 196 THR A CA 1
ATOM 1595 C C . THR A 1 199 ? 24.366 40.232 -0.789 1.00 14.55 196 THR A C 1
ATOM 1596 O O . THR A 1 199 ? 23.449 40.119 -1.609 1.00 14.55 196 THR A O 1
ATOM 1600 N N . PRO A 1 200 ? 24.664 41.401 -0.210 1.00 13.88 197 PRO A N 1
ATOM 1601 C CA . PRO A 1 200 ? 23.834 42.576 -0.498 1.00 14.02 197 PRO A CA 1
ATOM 1602 C C . PRO A 1 200 ? 23.898 43.032 -1.952 1.00 15.09 197 PRO A C 1
ATOM 1603 O O . PRO A 1 200 ? 24.926 42.901 -2.630 1.00 16.37 197 PRO A O 1
ATOM 1607 N N . THR A 1 201 ? 22.783 43.570 -2.423 1.00 15.01 198 THR A N 1
ATOM 1608 C CA . THR A 1 201 ? 22.737 44.191 -3.739 1.00 15.90 198 THR A CA 1
ATOM 1609 C C . THR A 1 201 ? 23.295 45.608 -3.675 1.00 16.10 198 THR A C 1
ATOM 1610 O O . THR A 1 201 ? 23.564 46.137 -2.590 1.00 15.61 198 THR A O 1
ATOM 1614 N N . ALA A 1 202 ? 23.442 46.239 -4.836 1.00 16.86 199 ALA A N 1
ATOM 1615 C CA . ALA A 1 202 ? 23.853 47.641 -4.876 1.00 16.86 199 ALA A CA 1
ATOM 1616 C C . ALA A 1 202 ? 22.852 48.534 -4.142 1.00 17.14 199 ALA A C 1
ATOM 1617 O O . ALA A 1 202 ? 23.246 49.467 -3.430 1.00 18.01 199 ALA A O 1
ATOM 1619 N N . GLU A 1 203 ? 21.565 48.252 -4.321 1.00 17.08 200 GLU A N 1
ATOM 1620 C CA . GLU A 1 203 ? 20.504 49.035 -3.680 1.00 17.54 200 GLU A CA 1
ATOM 1621 C C . GLU A 1 203 ? 20.591 48.898 -2.157 1.00 16.87 200 GLU A C 1
ATOM 1622 O O . GLU A 1 203 ? 20.305 49.853 -1.421 1.00 18.28 200 GLU A O 1
ATOM 1628 N N . GLN A 1 204 ? 20.988 47.723 -1.674 1.00 14.49 201 GLN A N 1
ATOM 1629 C CA . GLN A 1 204 ? 21.172 47.548 -0.242 1.00 13.40 201 GLN A CA 1
ATOM 1630 C C . GLN A 1 204 ? 22.432 48.255 0.230 1.00 14.45 201 GLN A C 1
ATOM 1631 O O . GLN A 1 204 ? 22.410 48.981 1.229 1.00 13.15 201 GLN A O 1
ATOM 1637 N N . CYS A 1 205 ? 23.522 48.069 -0.501 1.00 15.04 202 CYS A N 1
ATOM 1638 C CA . CYS A 1 205 ? 24.787 48.703 -0.137 1.00 16.02 202 CYS A CA 1
ATOM 1639 C C . CYS A 1 205 ? 24.728 50.232 0.008 1.00 14.12 202 CYS A C 1
ATOM 1640 O O . CYS A 1 205 ? 25.387 50.804 0.889 1.00 14.47 202 CYS A O 1
ATOM 1643 N N . LYS A 1 206 ? 23.939 50.893 -0.831 1.00 15.73 203 LYS A N 1
ATOM 1644 C CA . LYS A 1 206 ? 23.843 52.351 -0.750 1.00 17.80 203 LYS A CA 1
ATOM 1645 C C . LYS A 1 206 ? 23.251 52.790 0.587 1.00 16.62 203 LYS A C 1
ATOM 1646 O O . LYS A 1 206 ? 23.426 53.939 0.993 1.00 19.03 203 LYS A O 1
ATOM 1652 N N . ARG A 1 207 ? 22.558 51.872 1.267 1.00 14.64 204 ARG A N 1
ATOM 1653 C CA . ARG A 1 207 ? 21.940 52.163 2.564 1.00 13.61 204 ARG A CA 1
ATOM 1654 C C . ARG A 1 207 ? 22.822 51.792 3.749 1.00 12.48 204 ARG A C 1
ATOM 1655 O O . ARG A 1 207 ? 22.440 52.022 4.897 1.00 13.17 204 ARG A O 1
ATOM 1663 N N . LEU A 1 208 ? 24.004 51.239 3.484 1.00 11.02 205 LEU A N 1
ATOM 1664 C CA . LEU A 1 208 ? 24.901 50.821 4.574 1.00 10.84 205 LEU A CA 1
ATOM 1665 C C . LEU A 1 208 ? 25.458 52.059 5.280 1.00 10.67 205 LEU A C 1
ATOM 1666 O O . LEU A 1 208 ? 25.985 52.990 4.630 1.00 13.27 205 LEU A O 1
ATOM 1679 N N . ILE A 1 210 ? 27.955 54.263 7.684 1.00 11.47 207 ILE A N 1
ATOM 1680 C CA . ILE A 1 210 ? 29.396 54.397 7.612 1.00 12.55 207 ILE A CA 1
ATOM 1681 C C . ILE A 1 210 ? 29.927 55.078 8.870 1.00 12.88 207 ILE A C 1
ATOM 1682 O O . ILE A 1 210 ? 29.415 56.116 9.291 1.00 12.92 207 ILE A O 1
ATOM 1687 N N . GLY A 1 211 ? 30.951 54.486 9.469 1.00 13.45 208 GLY A N 1
ATOM 1688 C CA . GLY A 1 211 ? 31.669 55.127 10.559 1.00 13.61 208 GLY A CA 1
ATOM 1689 C C . GLY A 1 211 ? 33.162 54.931 10.372 1.00 13.97 208 GLY A C 1
ATOM 1690 O O . GLY A 1 211 ? 33.615 54.555 9.287 1.00 15.17 208 GLY A O 1
ATOM 1691 N N . VAL A 1 212 ? 33.925 55.155 11.431 1.00 12.50 209 VAL A N 1
ATOM 1692 C CA . VAL A 1 212 ? 35.369 54.979 11.378 1.00 14.96 209 VAL A CA 1
ATOM 1693 C C . VAL A 1 212 ? 35.686 53.491 11.292 1.00 15.13 209 VAL A C 1
ATOM 1694 O O . VAL A 1 212 ? 35.096 52.677 12.006 1.00 17.31 209 VAL A O 1
ATOM 1698 N N . GLY A 1 213 ? 36.599 53.137 10.399 1.00 15.47 210 GLY A N 1
ATOM 1699 C CA . GLY A 1 213 ? 36.961 51.749 10.190 1.00 17.87 210 GLY A CA 1
ATOM 1700 C C . GLY A 1 213 ? 36.041 51.015 9.226 1.00 17.73 210 GLY A C 1
ATOM 1701 O O . GLY A 1 213 ? 36.073 49.783 9.142 1.00 19.05 210 GLY A O 1
ATOM 1702 N N . SER A 1 214 ? 35.218 51.762 8.490 1.00 18.27 211 SER A N 1
ATOM 1703 C CA . SER A 1 214 ? 34.317 51.135 7.525 1.00 18.69 211 SER A CA 1
ATOM 1704 C C . SER A 1 214 ? 35.082 50.416 6.414 1.00 18.22 211 SER A C 1
ATOM 1705 O O . SER A 1 214 ? 36.244 50.752 6.126 1.00 20.00 211 SER A O 1
ATOM 1708 N N . SER A 1 215 ? 34.429 49.411 5.825 1.00 18.29 212 SER A N 1
ATOM 1709 C CA . SER A 1 215 ? 34.966 48.593 4.726 1.00 20.03 212 SER A CA 1
ATOM 1710 C C . SER A 1 215 ? 33.973 48.641 3.584 1.00 18.35 212 SER A C 1
ATOM 1711 O O . SER A 1 215 ? 32.786 48.863 3.815 1.00 17.03 212 SER A O 1
ATOM 1714 N N . ARG A 1 216 ? 34.426 48.365 2.363 1.00 18.06 213 ARG A N 1
ATOM 1715 C CA . ARG A 1 216 ? 33.498 48.318 1.232 1.00 20.37 213 ARG A CA 1
ATOM 1716 C C . ARG A 1 216 ? 32.398 47.282 1.465 1.00 19.20 213 ARG A C 1
ATOM 1717 O O . ARG A 1 216 ? 32.625 46.238 2.070 1.00 19.60 213 ARG A O 1
ATOM 1725 N N . CYS A 1 217 ? 31.208 47.596 0.972 1.00 17.54 214 CYS A N 1
ATOM 1726 C CA . CYS A 1 217 ? 30.055 46.732 1.122 1.00 16.20 214 CYS A CA 1
ATOM 1727 C C . CYS A 1 217 ? 30.125 45.623 0.082 1.00 17.87 214 CYS A C 1
ATOM 1728 O O . CYS A 1 217 ? 29.959 45.862 -1.108 1.00 21.48 214 CYS A O 1
ATOM 1731 N N . GLY A 1 218 ? 30.389 44.402 0.528 1.00 18.88 215 GLY A N 1
ATOM 1732 C CA . GLY A 1 218 ? 30.544 43.305 -0.409 1.00 18.92 215 GLY A CA 1
ATOM 1733 C C . GLY A 1 218 ? 30.032 41.995 0.135 1.00 15.55 215 GLY A C 1
ATOM 1734 O O . GLY A 1 218 ? 29.387 41.948 1.178 1.00 15.00 215 GLY A O 1
ATOM 1735 N N . ASN A 1 219 ? 30.296 40.934 -0.611 1.00 15.72 216 ASN A N 1
ATOM 1736 C CA . ASN A 1 219 ? 29.914 39.585 -0.239 1.00 14.78 216 ASN A CA 1
ATOM 1737 C C . ASN A 1 219 ? 30.704 39.186 1.005 1.00 12.69 216 ASN A C 1
ATOM 1738 O O . ASN A 1 219 ? 31.932 39.286 1.028 1.00 15.23 216 ASN A O 1
ATOM 1743 N N . THR A 1 220 ? 29.991 38.754 2.044 1.00 10.57 217 THR A N 1
ATOM 1744 C CA . THR A 1 220 ? 30.616 38.366 3.300 1.00 10.42 217 THR A CA 1
ATOM 1745 C C . THR A 1 220 ? 30.354 36.892 3.638 1.00 10.63 217 THR A C 1
ATOM 1746 O O . THR A 1 220 ? 30.422 36.477 4.812 1.00 11.35 217 THR A O 1
ATOM 1750 N N . VAL A 1 221 ? 30.085 36.089 2.615 1.00 11.02 218 VAL A N 1
ATOM 1751 C CA . VAL A 1 221 ? 29.822 34.673 2.835 1.00 11.30 218 VAL A CA 1
ATOM 1752 C C . VAL A 1 221 ? 30.989 33.954 3.545 1.00 12.17 218 VAL A C 1
ATOM 1753 O O . VAL A 1 221 ? 30.772 32.972 4.267 1.00 11.71 218 VAL A O 1
ATOM 1757 N N . ALA A 1 222 ? 32.214 34.446 3.364 1.00 10.92 219 ALA A N 1
ATOM 1758 C CA . ALA A 1 222 ? 33.365 33.870 4.071 1.00 12.39 219 ALA A CA 1
ATOM 1759 C C . ALA A 1 222 ? 33.171 33.830 5.592 1.00 12.80 219 ALA A C 1
ATOM 1760 O O . ALA A 1 222 ? 33.689 32.936 6.264 1.00 13.60 219 ALA A O 1
ATOM 1762 N N . ALA A 1 223 ? 32.430 34.797 6.130 1.00 11.83 220 ALA A N 1
ATOM 1763 C CA . ALA A 1 223 ? 32.175 34.850 7.568 1.00 10.84 220 ALA A CA 1
ATOM 1764 C C . ALA A 1 223 ? 30.702 34.537 7.872 1.00 10.30 220 ALA A C 1
ATOM 1765 O O . ALA A 1 223 ? 30.110 35.090 8.802 1.00 11.12 220 ALA A O 1
ATOM 1767 N N . ALA A 1 224 ? 30.125 33.630 7.090 1.00 9.31 221 ALA A N 1
ATOM 1768 C CA . ALA A 1 224 ? 28.711 33.281 7.185 1.00 9.68 221 ALA A CA 1
ATOM 1769 C C . ALA A 1 224 ? 28.274 32.859 8.584 1.00 8.98 221 ALA A C 1
ATOM 1770 O O . ALA A 1 224 ? 27.154 33.140 9.003 1.00 10.21 221 ALA A O 1
ATOM 1772 N N . GLY A 1 225 ? 29.144 32.146 9.286 1.00 9.33 222 GLY A N 1
ATOM 1773 C CA . GLY A 1 225 ? 28.835 31.673 10.617 1.00 8.36 222 GLY A CA 1
ATOM 1774 C C . GLY A 1 225 ? 29.231 32.612 11.746 1.00 7.93 222 GLY A C 1
ATOM 1775 O O . GLY A 1 225 ? 28.575 32.616 12.800 1.00 9.86 222 GLY A O 1
ATOM 1776 N N . SER A 1 226 ? 30.298 33.394 11.545 1.00 8.16 223 SER A N 1
ATOM 1777 C CA . SER A 1 226 ? 30.910 34.134 12.650 1.00 7.80 223 SER A CA 1
ATOM 1778 C C . SER A 1 226 ? 30.503 35.601 12.718 1.00 7.39 223 SER A C 1
ATOM 1779 O O . SER A 1 226 ? 30.442 36.176 13.811 1.00 8.46 223 SER A O 1
ATOM 1782 N N . GLY A 1 227 ? 30.278 36.230 11.571 1.00 8.44 224 GLY A N 1
ATOM 1783 C CA . GLY A 1 227 ? 30.090 37.671 11.612 1.00 10.27 224 GLY A CA 1
ATOM 1784 C C . GLY A 1 227 ? 29.610 38.446 10.406 1.00 9.01 224 GLY A C 1
ATOM 1785 O O . GLY A 1 227 ? 29.438 39.656 10.506 1.00 9.72 224 GLY A O 1
ATOM 1786 N N . GLY A 1 228 ? 29.380 37.780 9.276 1.00 8.36 225 GLY A N 1
ATOM 1787 C CA . GLY A 1 228 ? 29.180 38.509 8.030 1.00 8.05 225 GLY A CA 1
ATOM 1788 C C . GLY A 1 228 ? 27.820 39.124 7.747 1.00 9.91 225 GLY A C 1
ATOM 1789 O O . GLY A 1 228 ? 27.663 39.841 6.764 1.00 9.97 225 GLY A O 1
ATOM 1790 N N . ILE A 1 229 ? 26.819 38.826 8.569 1.00 9.99 226 ILE A N 1
ATOM 1791 C CA . ILE A 1 229 ? 25.445 39.152 8.183 1.00 9.60 226 ILE A CA 1
ATOM 1792 C C . ILE A 1 229 ? 25.171 40.659 8.192 1.00 10.01 226 ILE A C 1
ATOM 1793 O O . ILE A 1 229 ? 25.509 41.359 9.140 1.00 10.15 226 ILE A O 1
ATOM 1798 N N . TYR A 1 230 ? 24.605 41.153 7.100 1.00 9.36 227 TYR A N 1
ATOM 1799 C CA . TYR A 1 230 ? 24.042 42.498 7.057 1.00 8.88 227 TYR A CA 1
ATOM 1800 C C . TYR A 1 230 ? 22.570 42.410 7.422 1.00 10.35 227 TYR A C 1
ATOM 1801 O O . TYR A 1 230 ? 21.896 41.436 7.086 1.00 9.95 227 TYR A O 1
ATOM 1810 N N . SER A 1 231 ? 22.051 43.444 8.076 1.00 9.74 228 SER A N 1
ATOM 1811 C CA . SER A 1 231 ? 20.625 43.490 8.360 1.00 9.21 228 SER A CA 1
ATOM 1812 C C . SER A 1 231 ? 20.146 44.943 8.428 1.00 8.68 228 SER A C 1
ATOM 1813 O O . SER A 1 231 ? 20.822 45.860 7.915 1.00 9.61 228 SER A O 1
ATOM 1816 N N . THR A 1 232 ? 19.000 45.165 9.065 1.00 8.71 229 THR A N 1
ATOM 1817 C CA . THR A 1 232 ? 18.511 46.522 9.303 1.00 9.65 229 THR A CA 1
ATOM 1818 C C . THR A 1 232 ? 17.879 46.532 10.684 1.00 9.14 229 THR A C 1
ATOM 1819 O O . THR A 1 232 ? 17.553 45.467 11.229 1.00 10.31 229 THR A O 1
ATOM 1823 N N . PRO A 1 233 ? 17.687 47.720 11.266 1.00 9.52 230 PRO A N 1
ATOM 1824 C CA . PRO A 1 233 ? 16.996 47.730 12.553 1.00 11.05 230 PRO A CA 1
ATOM 1825 C C . PRO A 1 233 ? 15.622 47.044 12.487 1.00 10.19 230 PRO A C 1
ATOM 1826 O O . PRO A 1 233 ? 15.294 46.268 13.384 1.00 10.99 230 PRO A O 1
ATOM 1830 N N . GLU A 1 234 ? 14.836 47.289 11.445 1.00 11.07 231 GLU A N 1
ATOM 1831 C CA . GLU A 1 234 ? 13.492 46.712 11.414 1.00 11.08 231 GLU A CA 1
ATOM 1832 C C . GLU A 1 234 ? 13.542 45.178 11.269 1.00 10.65 231 GLU A C 1
ATOM 1833 O O . GLU A 1 234 ? 12.727 44.466 11.875 1.00 11.74 231 GLU A O 1
ATOM 1839 N N . ASP A 1 235 ? 14.489 44.665 10.485 1.00 10.15 232 ASP A N 1
ATOM 1840 C CA . ASP A 1 235 ? 14.625 43.208 10.353 1.00 10.97 232 ASP A CA 1
ATOM 1841 C C . ASP A 1 235 ? 15.011 42.611 11.699 1.00 10.37 232 ASP A C 1
ATOM 1842 O O . ASP A 1 235 ? 14.484 41.553 12.092 1.00 11.47 232 ASP A O 1
ATOM 1855 N N . GLN A 1 237 ? 14.444 43.827 14.655 1.00 9.70 234 GLN A N 1
ATOM 1856 C CA . GLN A 1 237 ? 13.287 43.855 15.547 1.00 10.20 234 GLN A CA 1
ATOM 1857 C C . GLN A 1 237 ? 12.479 42.554 15.400 1.00 10.08 234 GLN A C 1
ATOM 1858 O O . GLN A 1 237 ? 12.102 41.916 16.388 1.00 10.28 234 GLN A O 1
ATOM 1864 N N . HIS A 1 238 ? 12.194 42.175 14.156 1.00 9.90 235 HIS A N 1
ATOM 1865 C CA . HIS A 1 238 ? 11.405 40.976 13.898 1.00 12.14 235 HIS A CA 1
ATOM 1866 C C . HIS A 1 238 ? 12.098 39.714 14.411 1.00 11.49 235 HIS A C 1
ATOM 1867 O O . HIS A 1 238 ? 11.440 38.838 14.977 1.00 13.66 235 HIS A O 1
ATOM 1874 N N . TRP A 1 239 ? 13.418 39.637 14.242 1.00 11.35 236 TRP A N 1
ATOM 1875 C CA . TRP A 1 239 ? 14.178 38.486 14.718 1.00 10.82 236 TRP A CA 1
ATOM 1876 C C . TRP A 1 239 ? 14.136 38.403 16.239 1.00 10.39 236 TRP A C 1
ATOM 1877 O O . TRP A 1 239 ? 13.861 37.344 16.823 1.00 10.91 236 TRP A O 1
ATOM 1896 N N . GLN A 1 241 ? 12.007 39.642 18.275 1.00 10.15 238 GLN A N 1
ATOM 1897 C CA . GLN A 1 241 ? 10.643 39.440 18.776 1.00 11.46 238 GLN A CA 1
ATOM 1898 C C . GLN A 1 241 ? 10.323 37.962 19.007 1.00 11.91 238 GLN A C 1
ATOM 1899 O O . GLN A 1 241 ? 9.522 37.627 19.880 1.00 12.19 238 GLN A O 1
ATOM 1905 N N A GLN A 1 242 ? 10.984 37.091 18.256 0.49 11.94 239 GLN A N 1
ATOM 1906 N N B GLN A 1 242 ? 10.931 37.065 18.230 0.51 12.66 239 GLN A N 1
ATOM 1907 C CA A GLN A 1 242 ? 10.681 35.666 18.317 0.49 11.82 239 GLN A CA 1
ATOM 1908 C CA B GLN A 1 242 ? 10.585 35.642 18.373 0.51 12.83 239 GLN A CA 1
ATOM 1909 C C A GLN A 1 242 ? 11.078 35.030 19.656 0.49 10.84 239 GLN A C 1
ATOM 1910 C C B GLN A 1 242 ? 11.015 35.041 19.713 0.51 11.10 239 GLN A C 1
ATOM 1911 O O A GLN A 1 242 ? 10.654 33.916 19.966 0.49 11.49 239 GLN A O 1
ATOM 1912 O O B GLN A 1 242 ? 10.563 33.954 20.075 0.51 11.20 239 GLN A O 1
ATOM 1923 N N . PHE A 1 243 ? 11.861 35.748 20.459 1.00 10.22 240 PHE A N 1
ATOM 1924 C CA . PHE A 1 243 ? 12.256 35.267 21.792 1.00 10.04 240 PHE A CA 1
ATOM 1925 C C . PHE A 1 243 ? 11.356 35.760 22.921 1.00 11.55 240 PHE A C 1
ATOM 1926 O O . PHE A 1 243 ? 11.507 35.339 24.063 1.00 13.53 240 PHE A O 1
ATOM 1934 N N . LEU A 1 244 ? 10.412 36.635 22.592 1.00 12.37 241 LEU A N 1
ATOM 1935 C CA . LEU A 1 244 ? 9.674 37.395 23.602 1.00 12.37 241 LEU A CA 1
ATOM 1936 C C . LEU A 1 244 ? 8.191 37.212 23.396 1.00 13.56 241 LEU A C 1
ATOM 1937 O O . LEU A 1 244 ? 7.711 37.298 22.273 1.00 17.01 241 LEU A O 1
ATOM 1942 N N . ALA A 1 245 ? 7.447 36.996 24.475 1.00 12.37 242 ALA A N 1
ATOM 1943 C CA . ALA A 1 245 ? 5.995 36.896 24.362 1.00 14.12 242 ALA A CA 1
ATOM 1944 C C . ALA A 1 245 ? 5.347 38.285 24.259 1.00 16.13 242 ALA A C 1
ATOM 1945 O O . ALA A 1 245 ? 5.830 39.270 24.829 1.00 13.88 242 ALA A O 1
ATOM 1947 N N A SER A 1 246 ? 4.217 38.338 23.566 0.74 18.77 243 SER A N 1
ATOM 1948 N N B SER A 1 246 ? 4.301 38.352 23.452 0.26 19.08 243 SER A N 1
ATOM 1949 C CA A SER A 1 246 ? 3.380 39.529 23.521 0.74 19.08 243 SER A CA 1
ATOM 1950 C CA B SER A 1 246 ? 3.468 39.531 23.342 0.26 21.36 243 SER A CA 1
ATOM 1951 C C A SER A 1 246 ? 1.931 39.078 23.475 0.74 20.21 243 SER A C 1
ATOM 1952 C C B SER A 1 246 ? 2.067 38.976 23.391 0.26 23.29 243 SER A C 1
ATOM 1953 O O A SER A 1 246 ? 1.644 37.889 23.559 0.74 21.17 243 SER A O 1
ATOM 1954 O O B SER A 1 246 ? 1.840 37.842 22.969 0.26 23.12 243 SER A O 1
ATOM 1959 N N A ASP A 1 247 ? 1.005 40.011 23.332 0.74 21.72 244 ASP A N 1
ATOM 1960 N N B ASP A 1 247 ? 1.124 39.751 23.908 0.26 25.10 244 ASP A N 1
ATOM 1961 C CA A ASP A 1 247 ? -0.386 39.593 23.225 0.74 24.54 244 ASP A CA 1
ATOM 1962 C CA B ASP A 1 247 ? -0.231 39.241 24.058 0.26 27.06 244 ASP A CA 1
ATOM 1963 C C A ASP A 1 247 ? -0.587 38.859 21.905 0.74 26.74 244 ASP A C 1
ATOM 1964 C C B ASP A 1 247 ? -0.794 38.688 22.745 0.26 28.95 244 ASP A C 1
ATOM 1965 O O A ASP A 1 247 ? -1.393 37.944 21.806 0.74 29.52 244 ASP A O 1
ATOM 1966 O O B ASP A 1 247 ? -1.905 38.173 22.727 0.26 29.44 244 ASP A O 1
ATOM 1975 N N A ASN A 1 248 ? 0.167 39.231 20.883 0.74 30.12 245 ASN A N 1
ATOM 1976 N N B ASN A 1 248 ? -0.025 38.785 21.658 0.26 31.14 245 ASN A N 1
ATOM 1977 C CA A ASN A 1 248 ? -0.097 38.658 19.572 0.74 34.09 245 ASN A CA 1
ATOM 1978 C CA B ASN A 1 248 ? -0.471 38.305 20.346 0.26 33.29 245 ASN A CA 1
ATOM 1979 C C A ASN A 1 248 ? 0.665 37.381 19.243 0.74 32.75 245 ASN A C 1
ATOM 1980 C C B ASN A 1 248 ? 0.322 37.123 19.759 0.26 32.44 245 ASN A C 1
ATOM 1981 O O A ASN A 1 248 ? 0.387 36.733 18.231 0.74 31.84 245 ASN A O 1
ATOM 1982 O O B ASN A 1 248 ? -0.223 36.345 18.976 0.26 32.61 245 ASN A O 1
ATOM 1991 N N . SER A 1 249 ? 1.603 36.997 20.107 1.00 30.97 246 SER A N 1
ATOM 1992 C CA . SER A 1 249 ? 2.321 35.753 19.861 1.00 28.92 246 SER A CA 1
ATOM 1993 C C . SER A 1 249 ? 3.104 35.253 21.055 1.00 24.50 246 SER A C 1
ATOM 1994 O O . SER A 1 249 ? 3.441 36.002 21.967 1.00 25.58 246 SER A O 1
ATOM 1997 N N . ALA A 1 250 ? 3.356 33.955 21.042 1.00 21.84 247 ALA A N 1
ATOM 1998 C CA . ALA A 1 250 ? 4.238 33.321 21.990 1.00 18.55 247 ALA A CA 1
ATOM 1999 C C . ALA A 1 250 ? 5.613 33.290 21.330 1.00 15.83 247 ALA A C 1
ATOM 2000 O O . ALA A 1 250 ? 5.728 33.487 20.119 1.00 15.85 247 ALA A O 1
ATOM 2002 N N . PRO A 1 251 ? 6.662 33.043 22.117 1.00 14.37 248 PRO A N 1
ATOM 2003 C CA . PRO A 1 251 ? 7.976 32.868 21.493 1.00 13.79 248 PRO A CA 1
ATOM 2004 C C . PRO A 1 251 ? 7.991 31.698 20.519 1.00 13.22 248 PRO A C 1
ATOM 2005 O O . PRO A 1 251 ? 7.191 30.754 20.658 1.00 13.51 248 PRO A O 1
ATOM 2009 N N . LYS A 1 252 ? 8.913 31.745 19.563 1.00 12.77 249 LYS A N 1
ATOM 2010 C CA . LYS A 1 252 ? 9.075 30.649 18.608 1.00 11.94 249 LYS A CA 1
ATOM 2011 C C . LYS A 1 252 ? 9.363 29.339 19.342 1.00 13.50 249 LYS A C 1
ATOM 2012 O O . LYS A 1 252 ? 9.920 29.331 20.446 1.00 14.06 249 LYS A O 1
ATOM 2018 N N . ARG A 1 253 ? 8.982 28.238 18.702 1.00 13.91 250 ARG A N 1
ATOM 2019 C CA . ARG A 1 253 ? 9.103 26.911 19.284 1.00 15.84 250 ARG A CA 1
ATOM 2020 C C . ARG A 1 253 ? 10.513 26.598 19.796 1.00 13.54 250 ARG A C 1
ATOM 2021 O O . ARG A 1 253 ? 10.679 25.994 20.856 1.00 14.40 250 ARG A O 1
ATOM 2029 N N . SER A 1 254 ? 11.527 27.009 19.049 1.00 12.25 251 SER A N 1
ATOM 2030 C CA . SER A 1 254 ? 12.911 26.679 19.395 1.00 12.72 251 SER A CA 1
ATOM 2031 C C . SER A 1 254 ? 13.600 27.709 20.293 1.00 11.08 251 SER A C 1
ATOM 2032 O O . SER A 1 254 ? 14.806 27.578 20.533 1.00 10.64 251 SER A O 1
ATOM 2035 N N . ALA A 1 255 ? 12.880 28.738 20.769 1.00 11.09 252 ALA A N 1
ATOM 2036 C CA . ALA A 1 255 ? 13.561 29.823 21.508 1.00 11.44 252 ALA A CA 1
ATOM 2037 C C . ALA A 1 255 ? 14.295 29.321 22.744 1.00 11.50 252 ALA A C 1
ATOM 2038 O O . ALA A 1 255 ? 15.442 29.706 22.999 1.00 11.40 252 ALA A O 1
ATOM 2040 N N . LYS A 1 256 ? 13.636 28.457 23.511 1.00 12.57 253 LYS A N 1
ATOM 2041 C CA . LYS A 1 256 ? 14.255 27.942 24.732 1.00 12.17 253 LYS A CA 1
ATOM 2042 C C . LYS A 1 256 ? 15.458 27.060 24.440 1.00 12.68 253 LYS A C 1
ATOM 2043 O O . LYS A 1 256 ? 16.465 27.136 25.140 1.00 14.39 253 LYS A O 1
ATOM 2049 N N . ARG A 1 257 ? 15.367 26.238 23.400 1.00 10.41 254 ARG A N 1
ATOM 2050 C CA . ARG A 1 257 ? 16.517 25.413 23.033 1.00 10.34 254 ARG A CA 1
ATOM 2051 C C . ARG A 1 257 ? 17.657 26.298 22.552 1.00 10.63 254 ARG A C 1
ATOM 2052 O O . ARG A 1 257 ? 18.827 26.045 22.840 1.00 11.46 254 ARG A O 1
ATOM 2060 N N . GLU A 1 258 ? 17.327 27.362 21.827 1.00 10.55 255 GLU A N 1
ATOM 2061 C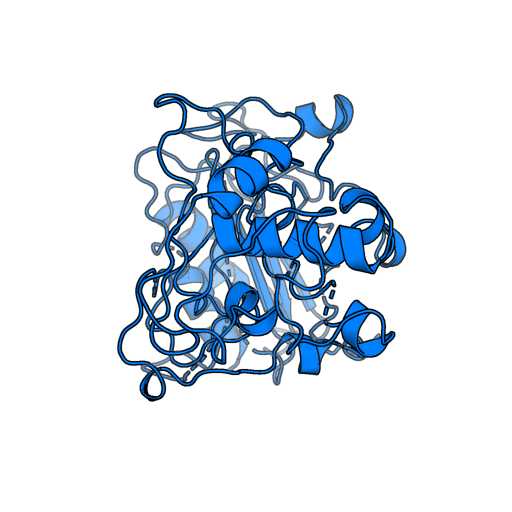 CA . GLU A 1 258 ? 18.380 28.238 21.325 1.00 10.00 255 GLU A CA 1
ATOM 2062 C C . GLU A 1 258 ? 19.122 28.923 22.447 1.00 9.44 255 GLU A C 1
ATOM 2063 O O . GLU A 1 258 ? 20.302 29.218 22.302 1.00 10.75 255 GLU A O 1
ATOM 2069 N N . GLN A 1 259 ? 18.426 29.170 23.557 1.00 10.76 256 GLN A N 1
ATOM 2070 C CA . GLN A 1 259 ? 18.999 29.915 24.685 1.00 11.39 256 GLN A CA 1
ATOM 2071 C C . GLN A 1 259 ? 19.420 29.020 25.842 1.00 11.04 256 GLN A C 1
ATOM 2072 O O . GLN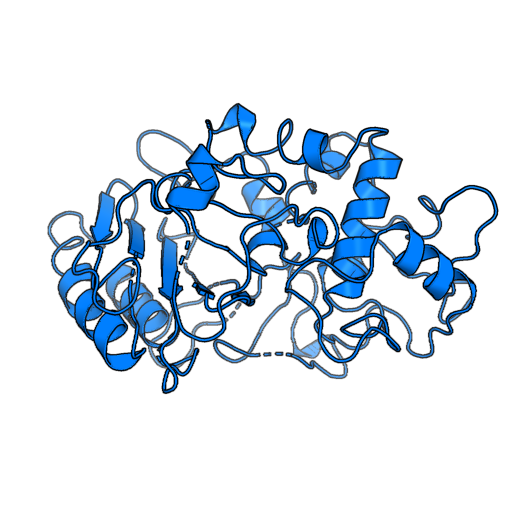 A 1 259 ? 19.745 29.503 26.931 1.00 12.40 256 GLN A O 1
ATOM 2078 N N . ALA A 1 260 ? 19.455 27.715 25.590 1.00 10.56 257 ALA A N 1
ATOM 2079 C CA . ALA A 1 260 ? 19.907 26.769 26.607 1.00 11.70 257 ALA A CA 1
ATOM 2080 C C . ALA A 1 260 ? 21.368 27.031 26.957 1.00 12.02 257 ALA A C 1
ATOM 2081 O O . ALA A 1 260 ? 22.198 27.339 26.087 1.00 11.60 257 ALA A O 1
ATOM 2083 N N . LEU A 1 261 ? 21.687 26.897 28.236 1.00 11.51 258 LEU A N 1
ATOM 2084 C CA . LEU A 1 261 ? 23.038 27.134 28.696 1.00 10.68 258 LEU A CA 1
ATOM 2085 C C . LEU A 1 261 ? 23.771 25.820 28.880 1.00 11.36 258 LEU A C 1
ATOM 2086 O O . LEU A 1 261 ? 23.210 24.864 29.412 1.00 12.36 258 LEU A O 1
ATOM 2091 N N . TYR A 1 262 ? 25.034 25.795 28.470 1.00 11.12 259 TYR A N 1
ATOM 2092 C CA . TYR A 1 262 ? 25.815 24.556 28.436 1.00 11.62 259 TYR A CA 1
ATOM 2093 C C . TYR A 1 262 ? 27.016 24.525 29.353 1.00 11.34 259 TYR A C 1
ATOM 2094 O O . TYR A 1 262 ? 27.414 23.440 29.811 1.00 13.77 259 TYR A O 1
ATOM 2103 N N . PHE A 1 263 ? 27.611 25.691 29.620 1.00 9.99 260 PHE A N 1
ATOM 2104 C CA . PHE A 1 263 ? 28.749 25.749 30.538 1.00 10.59 260 PHE A CA 1
ATOM 2105 C C . PHE A 1 263 ? 28.578 26.883 31.534 1.00 10.74 260 PHE A C 1
ATOM 2106 O O . PHE A 1 263 ? 28.545 28.054 31.152 1.00 13.18 260 PHE A O 1
ATOM 2114 N N . GLN A 1 264 ? 28.488 26.545 32.812 1.00 9.89 261 GLN A N 1
ATOM 2115 C CA . GLN A 1 264 ? 28.620 27.557 33.851 1.00 10.01 261 GLN A CA 1
ATOM 2116 C C . GLN A 1 264 ? 30.081 28.016 33.873 1.00 9.73 261 GLN A C 1
ATOM 2117 O O . GLN A 1 264 ? 30.989 27.238 33.550 1.00 10.76 261 GLN A O 1
ATOM 2123 N N . ARG A 1 265 ? 30.324 29.258 34.270 1.00 9.15 262 ARG A N 1
ATOM 2124 C CA . ARG A 1 265 ? 31.685 29.777 34.267 1.00 9.41 262 ARG A CA 1
ATOM 2125 C C . ARG A 1 265 ? 32.625 28.867 35.061 1.00 9.65 262 ARG A C 1
ATOM 2126 O O . ARG A 1 265 ? 33.750 28.583 34.636 1.00 11.19 262 ARG A O 1
ATOM 2134 N N . GLY A 1 266 ? 32.145 28.394 36.209 1.00 10.58 263 GLY A N 1
ATOM 2135 C CA . GLY A 1 266 ? 32.940 27.545 37.070 1.00 11.19 263 GLY A CA 1
ATOM 2136 C C . GLY A 1 266 ? 33.147 26.135 36.543 1.00 12.56 263 GLY A C 1
ATOM 2137 O O . GLY A 1 266 ? 33.932 25.391 37.129 1.00 14.93 263 GLY A O 1
ATOM 2138 N N . ASP A 1 267 ? 32.455 25.766 35.457 1.00 11.28 264 ASP A N 1
ATOM 2139 C CA . ASP A 1 267 ? 32.596 24.436 34.849 1.00 12.54 264 ASP A CA 1
ATOM 2140 C C . ASP A 1 267 ? 33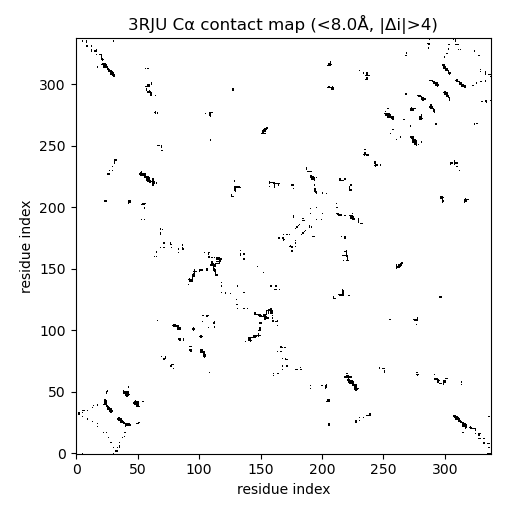.796 24.408 33.900 1.00 9.95 264 ASP A C 1
ATOM 2141 O O . ASP A 1 267 ? 34.119 23.344 33.357 1.00 11.00 264 ASP A O 1
ATOM 2146 N N . LEU A 1 268 ? 34.395 25.575 33.631 1.00 9.32 265 LEU A N 1
ATOM 2147 C CA . LEU A 1 268 ? 35.541 25.697 32.719 1.00 9.24 265 LEU A CA 1
ATOM 2148 C C . LEU A 1 268 ? 36.818 26.073 33.454 1.00 10.25 265 LEU A C 1
ATOM 2149 O O . LEU A 1 268 ? 36.792 26.780 34.469 1.00 11.70 265 LEU A O 1
ATOM 2154 N N . VAL A 1 269 ? 37.949 25.614 32.926 1.00 11.52 266 VAL A N 1
ATOM 2155 C CA . VAL A 1 269 ? 39.235 25.943 33.519 1.00 11.01 266 VAL A CA 1
ATOM 2156 C C . VAL A 1 269 ? 39.565 27.432 33.341 1.00 11.87 266 VAL A C 1
ATOM 2157 O O . VAL A 1 269 ? 40.066 28.084 34.261 1.00 13.93 266 VAL A O 1
ATOM 2161 N N . SER A 1 270 ? 39.281 27.959 32.160 1.00 11.44 267 SER A N 1
ATOM 2162 C CA . SER A 1 270 ? 39.468 29.387 31.888 1.00 12.37 267 SER A CA 1
ATOM 2163 C C . SER A 1 270 ? 38.533 29.860 30.789 1.00 11.13 267 SER A C 1
ATOM 2164 O O . SER A 1 270 ? 38.005 29.060 30.012 1.00 10.21 267 SER A O 1
ATOM 2167 N N . LEU A 1 271 ? 38.331 31.166 30.731 1.00 10.92 268 LEU A N 1
ATOM 2168 C CA . LEU A 1 271 ? 37.525 31.781 29.678 1.00 9.33 268 LEU A CA 1
ATOM 2169 C C . LEU A 1 271 ? 38.262 32.980 29.108 1.00 9.83 268 LEU A C 1
ATOM 2170 O O . LEU A 1 271 ? 38.745 33.848 29.849 1.00 13.75 268 LEU A O 1
ATOM 2175 N N . LYS A 1 272 ? 38.324 33.038 27.790 1.00 10.19 269 LYS A N 1
ATOM 2176 C CA . LYS A 1 272 ? 38.985 34.151 27.126 1.00 10.44 269 LYS A CA 1
ATOM 2177 C C . LYS A 1 272 ? 38.036 34.747 26.109 1.00 9.07 269 LYS A C 1
ATOM 2178 O O . LYS A 1 272 ? 37.441 34.022 25.303 1.00 9.38 269 LYS A O 1
ATOM 2184 N N . GLY A 1 273 ? 37.905 36.071 26.125 1.00 8.88 270 GLY A N 1
ATOM 2185 C CA . GLY A 1 273 ? 37.128 36.731 25.103 1.00 8.89 270 GLY A CA 1
ATOM 2186 C C . GLY A 1 273 ? 35.627 36.738 25.320 1.00 8.38 270 GLY A C 1
ATOM 2187 O O . GLY A 1 273 ? 34.899 37.134 24.415 1.00 9.92 270 GLY A O 1
ATOM 2196 N N . ASP A 1 275 ? 33.917 38.190 28.060 1.00 10.03 272 ASP A N 1
ATOM 2197 C CA . ASP A 1 275 ? 33.445 39.131 29.073 1.00 9.80 272 ASP A CA 1
ATOM 2198 C C . ASP A 1 275 ? 33.304 40.577 28.577 1.00 9.83 272 ASP A C 1
ATOM 2199 O O . ASP A 1 275 ? 33.381 41.534 29.366 1.00 11.04 272 ASP A O 1
ATOM 2204 N N . VAL A 1 276 ? 33.078 40.727 27.275 1.00 9.76 273 VAL A N 1
ATOM 2205 C CA . VAL A 1 276 ? 33.083 42.053 26.650 1.00 8.97 273 VAL A CA 1
ATOM 2206 C C . VAL A 1 276 ? 32.027 43.000 27.241 1.00 10.16 273 VAL A C 1
ATOM 2207 O O . VAL A 1 276 ? 32.288 44.192 27.416 1.00 11.71 273 VAL A O 1
ATOM 2211 N N . ALA A 1 277 ? 30.849 42.469 27.562 1.00 8.80 274 ALA A N 1
ATOM 2212 C CA . ALA A 1 277 ? 29.769 43.295 28.092 1.00 9.35 274 ALA A CA 1
ATOM 2213 C C . ALA A 1 277 ? 29.599 43.101 29.603 1.00 10.46 274 ALA A C 1
ATOM 2214 O O . ALA A 1 277 ? 28.643 43.598 30.198 1.00 11.42 274 ALA A O 1
ATOM 2216 N N . GLY A 1 278 ? 30.532 42.375 30.209 1.00 11.24 275 GLY A N 1
ATOM 2217 C CA . GLY A 1 278 ? 30.496 42.095 31.635 1.00 10.79 275 GLY A CA 1
ATOM 2218 C C . GLY A 1 278 ? 30.779 40.616 31.845 1.00 10.24 275 GLY A C 1
ATOM 2219 O O . GLY A 1 278 ? 30.823 39.849 30.880 1.00 11.11 275 GLY A O 1
ATOM 2220 N N . GLN A 1 279 ? 30.974 40.195 33.092 1.00 11.18 276 GLN A N 1
ATOM 2221 C CA . GLN A 1 279 ? 31.351 38.809 33.351 1.00 11.99 276 GLN A CA 1
ATOM 2222 C C . GLN A 1 279 ? 30.316 37.826 32.829 1.00 11.14 276 GLN A C 1
ATOM 2223 O O . GLN A 1 279 ? 29.124 37.954 33.126 1.00 11.78 276 GLN A O 1
ATOM 2229 N N . ALA A 1 280 ? 30.796 36.846 32.060 1.00 10.25 277 ALA A N 1
ATOM 2230 C CA . ALA A 1 280 ? 29.963 35.770 31.564 1.00 10.43 277 ALA A CA 1
ATOM 2231 C C . ALA A 1 280 ? 29.800 34.738 32.658 1.00 10.85 277 ALA A C 1
ATOM 2232 O O . ALA A 1 280 ? 30.765 34.085 33.061 1.00 12.61 277 ALA A O 1
ATOM 2234 N N . ASP A 1 281 ? 28.580 34.589 33.152 1.00 10.55 278 ASP A N 1
ATOM 2235 C CA . ASP A 1 281 ? 28.322 33.586 34.184 1.00 10.40 278 ASP A CA 1
ATOM 2236 C C . ASP A 1 281 ? 27.970 32.205 33.627 1.00 10.11 278 ASP A C 1
ATOM 2237 O O . ASP A 1 281 ? 28.159 31.181 34.305 1.00 11.78 278 ASP A O 1
ATOM 2242 N N . ALA A 1 282 ? 27.472 32.169 32.391 1.00 8.80 279 ALA A N 1
ATOM 2243 C CA . ALA A 1 282 ? 27.254 30.895 31.706 1.00 9.43 279 ALA A CA 1
ATOM 2244 C C . ALA A 1 282 ? 27.331 31.118 30.216 1.00 9.53 279 ALA A C 1
ATOM 2245 O O . ALA A 1 282 ? 27.014 32.214 29.726 1.00 11.04 279 ALA A O 1
ATOM 2247 N N . LEU A 1 283 ? 27.780 30.094 29.493 1.00 8.65 280 LEU A N 1
ATOM 2248 C CA . LEU A 1 283 ? 27.872 30.168 28.043 1.00 8.74 280 LEU A CA 1
ATOM 2249 C C . LEU A 1 283 ? 26.816 29.270 27.424 1.00 9.34 280 LEU A C 1
ATOM 2250 O O . LEU A 1 283 ? 26.658 28.099 27.832 1.00 9.79 280 LEU A O 1
ATOM 2255 N N . GLY A 1 284 ? 26.087 29.808 26.450 1.00 8.69 281 GLY A N 1
ATOM 2256 C CA . GLY A 1 284 ? 25.170 29.006 25.671 1.00 9.83 281 GLY A CA 1
ATOM 2257 C C . GLY A 1 284 ? 25.688 28.816 24.258 1.00 8.20 281 GLY A C 1
ATOM 2258 O O . GLY A 1 284 ? 26.907 28.777 24.004 1.00 8.20 281 GLY A O 1
ATOM 2259 N N . LEU A 1 285 ? 24.750 28.714 23.329 1.00 7.63 282 LEU A N 1
ATOM 2260 C CA . LEU A 1 285 ? 25.045 28.528 21.926 1.00 8.23 282 LEU A CA 1
ATOM 2261 C C . LEU A 1 285 ? 25.163 29.933 21.343 1.00 9.81 282 LEU A C 1
ATOM 2262 O O . LEU A 1 285 ? 24.187 30.504 20.824 1.00 11.03 282 LEU A O 1
ATOM 2267 N N . GLY A 1 286 ? 26.352 30.510 21.492 1.00 8.63 283 GLY A N 1
ATOM 2268 C CA . GLY A 1 286 ? 26.586 31.899 21.130 1.00 8.53 283 GLY A CA 1
ATOM 2269 C C . GLY A 1 286 ? 26.124 32.854 22.220 1.00 8.00 283 GLY A C 1
ATOM 2270 O O . GLY A 1 286 ? 26.863 33.752 22.612 1.00 9.15 283 GLY A O 1
ATOM 2271 N N . TRP A 1 287 ? 24.885 32.691 22.676 1.00 7.99 284 TRP A N 1
ATOM 2272 C CA . TRP A 1 287 ? 24.350 33.496 23.771 1.00 9.15 284 TRP A CA 1
ATOM 2273 C C . TRP A 1 287 ? 25.265 33.425 24.983 1.00 8.37 284 TRP A C 1
ATOM 2274 O O . TRP A 1 287 ? 25.861 32.379 25.272 1.00 10.65 284 TRP A O 1
ATOM 2285 N N . VAL A 1 288 ? 25.337 34.539 25.703 1.00 7.64 285 VAL A N 1
ATOM 2286 C CA . VAL A 1 288 ? 26.081 34.631 26.939 1.00 8.21 285 VAL A CA 1
ATOM 2287 C C . VAL A 1 288 ? 25.124 35.081 28.028 1.00 8.11 285 VAL A C 1
ATOM 2288 O O . VAL A 1 288 ? 24.366 36.041 27.829 1.00 9.96 285 VAL A O 1
ATOM 2292 N N . TYR A 1 289 ? 25.178 34.412 29.182 1.00 8.17 286 TYR A N 1
ATOM 2293 C CA . TYR A 1 289 ? 24.309 34.761 30.294 1.00 10.08 286 TYR A CA 1
ATOM 2294 C C . TYR A 1 289 ? 25.103 35.451 31.383 1.00 11.09 286 TYR A C 1
ATOM 2295 O O . TYR A 1 289 ? 26.179 34.988 31.764 1.00 11.86 286 TYR A O 1
ATOM 2312 N N . ALA A 1 291 ? 24.504 36.666 35.278 1.00 10.93 288 ALA A N 1
ATOM 2313 C CA . ALA A 1 291 ? 23.589 36.565 36.411 1.00 13.14 288 ALA A CA 1
ATOM 2314 C C . ALA A 1 291 ? 23.315 37.940 37.023 1.00 13.58 288 ALA A C 1
ATOM 2315 O O . ALA A 1 291 ? 24.120 38.855 36.875 1.00 14.18 288 ALA A O 1
ATOM 2317 N N . PRO A 1 292 ? 22.190 38.073 37.745 1.00 15.03 289 PRO A N 1
ATOM 2318 C CA . PRO A 1 292 ? 21.882 39.345 38.416 1.00 16.49 289 PRO A CA 1
ATOM 2319 C C . PRO A 1 292 ? 23.032 39.736 39.323 1.00 17.23 289 PRO A C 1
ATOM 2320 O O . PRO A 1 292 ? 23.587 38.893 40.042 1.00 19.01 289 PRO A O 1
ATOM 2324 N N . LYS A 1 293 ? 23.382 41.014 39.300 1.00 18.42 290 LYS A N 1
ATOM 2325 C CA . LYS A 1 293 ? 24.410 41.521 40.193 1.00 21.59 290 LYS A CA 1
ATOM 2326 C C . LYS A 1 293 ? 24.390 43.026 40.120 1.00 23.09 290 LYS A C 1
ATOM 2327 O O . LYS A 1 293 ? 23.966 43.588 39.123 1.00 23.23 290 LYS A O 1
ATOM 2333 N N A ALA A 1 294 ? 24.859 43.635 41.207 0.52 23.60 291 ALA A N 1
ATOM 2334 N N B ALA A 1 294 ? 24.870 43.710 41.155 0.48 24.64 291 ALA A N 1
ATOM 2335 C CA A ALA A 1 294 ? 24.653 45.043 41.458 0.52 22.25 291 ALA A CA 1
ATOM 2336 C CA B ALA A 1 294 ? 25.085 45.166 41.088 0.48 24.65 291 ALA A CA 1
ATOM 2337 C C A ALA A 1 294 ? 23.162 45.308 41.319 0.52 21.22 291 ALA A C 1
ATOM 2338 C C B ALA A 1 294 ? 23.992 45.990 40.378 0.48 23.40 291 ALA A C 1
ATOM 2339 O O A ALA A 1 294 ? 22.332 44.657 41.964 0.52 20.07 291 ALA A O 1
ATOM 2340 O O B ALA A 1 294 ? 24.296 46.833 39.522 0.48 23.12 291 ALA A O 1
ATOM 2343 N N A ASP A 1 295 ? 22.831 46.252 40.452 0.52 21.49 292 ASP A N 1
ATOM 2344 N N B ASP A 1 295 ? 22.735 45.750 40.741 0.48 22.53 292 ASP A N 1
ATOM 2345 C CA A ASP A 1 295 ? 21.450 46.601 40.186 0.52 22.43 292 ASP A CA 1
ATOM 2346 C CA B ASP A 1 295 ? 21.608 46.538 40.235 0.48 21.74 292 ASP A CA 1
ATOM 2347 C C A ASP A 1 295 ? 21.022 46.109 38.811 0.52 18.35 292 ASP A C 1
ATOM 2348 C C B ASP A 1 295 ? 21.230 46.235 38.783 0.48 18.06 292 ASP A C 1
ATOM 2349 O O A ASP A 1 295 ? 20.069 46.637 38.230 0.52 18.77 292 ASP A O 1
ATOM 2350 O O B ASP A 1 295 ? 20.512 47.006 38.141 0.48 18.42 292 ASP A O 1
ATOM 2359 N N . LEU A 1 296 ? 21.723 45.108 38.281 1.00 15.23 293 LEU A N 1
ATOM 2360 C CA . LEU A 1 296 ? 21.363 44.590 36.968 1.00 13.34 293 LEU A CA 1
ATOM 2361 C C . LEU A 1 296 ? 20.639 43.252 37.110 1.00 13.75 293 LEU A C 1
ATOM 2362 O O . LEU A 1 296 ? 20.946 42.464 38.008 1.00 15.07 293 LEU A O 1
ATOM 2367 N N . PRO A 1 297 ? 19.658 42.997 36.234 1.00 13.64 294 PRO A N 1
ATOM 2368 C CA . PRO A 1 297 ? 18.974 41.702 36.234 1.00 13.09 294 PRO A CA 1
ATOM 2369 C C . PRO A 1 297 ? 19.804 40.636 35.516 1.00 12.98 294 PRO A C 1
ATOM 2370 O O . PRO A 1 297 ? 20.860 40.960 34.971 1.00 13.12 294 PRO A O 1
ATOM 2374 N N . GLY A 1 298 ? 19.348 39.386 35.544 1.00 13.83 295 GLY A N 1
ATOM 2375 C CA . GLY A 1 298 ? 19.973 38.337 34.755 1.00 12.90 295 GLY A CA 1
ATOM 2376 C C . GLY A 1 298 ? 19.661 38.609 33.301 1.00 11.80 295 GLY A C 1
ATOM 2377 O O . GLY A 1 298 ? 18.503 38.814 32.935 1.00 13.14 295 GLY A O 1
ATOM 2378 N N . ILE A 1 299 ? 20.703 38.625 32.479 1.00 10.19 296 ILE A N 1
ATOM 2379 C CA . ILE A 1 299 ? 20.598 39.076 31.108 1.00 9.99 296 ILE A CA 1
ATOM 2380 C C . ILE A 1 299 ? 21.205 38.053 30.159 1.00 10.22 296 ILE A C 1
ATOM 2381 O O . ILE A 1 299 ? 22.305 37.549 30.399 1.00 10.15 296 ILE A O 1
ATOM 2394 N N . GLN A 1 301 ? 22.643 37.824 26.438 1.00 8.07 298 GLN A N 1
ATOM 2395 C CA . GLN A 1 301 ? 23.189 38.843 25.553 1.00 7.65 298 GLN A CA 1
ATOM 2396 C C . GLN A 1 301 ? 24.186 38.323 24.524 1.00 8.40 298 GLN A C 1
ATOM 2397 O O . GLN A 1 301 ? 24.661 37.177 24.600 1.00 8.88 298 GLN A O 1
ATOM 2403 N N . LYS A 1 302 ? 24.467 39.167 23.534 1.00 7.77 299 LYS A N 1
ATOM 2404 C CA . LYS A 1 302 ? 25.547 38.913 22.585 1.00 8.03 299 LYS A CA 1
ATOM 2405 C C . LYS A 1 302 ? 26.101 40.255 22.129 1.00 8.17 299 LYS A C 1
ATOM 2406 O O . LYS A 1 302 ? 25.339 41.192 21.880 1.00 8.47 299 LYS A O 1
ATOM 2412 N N . THR A 1 303 ? 27.426 40.329 22.052 1.00 8.27 300 THR A N 1
ATOM 2413 C CA . THR A 1 303 ? 28.142 41.512 21.602 1.00 9.15 300 THR A CA 1
ATOM 2414 C C . THR A 1 303 ? 28.625 41.329 20.156 1.00 8.56 300 THR A C 1
ATOM 2415 O O . THR A 1 303 ? 28.793 40.206 19.666 1.00 9.65 300 THR A O 1
ATOM 2419 N N . GLY A 1 304 ? 28.881 42.435 19.463 1.00 8.46 301 GLY A N 1
ATOM 2420 C CA . GLY A 1 304 ? 29.435 42.353 18.131 1.00 8.49 301 GLY A CA 1
ATOM 2421 C C . GLY A 1 304 ? 30.195 43.608 17.772 1.00 8.65 301 GLY A C 1
ATOM 2422 O O . GLY A 1 304 ? 29.862 44.708 18.214 1.00 8.84 301 GLY A O 1
ATOM 2423 N N . GLY A 1 305 ? 31.230 43.445 16.962 1.00 9.66 302 GLY A N 1
ATOM 2424 C CA . GLY A 1 305 ? 31.983 44.588 16.489 1.00 10.67 302 GLY A CA 1
ATOM 2425 C C . GLY A 1 305 ? 32.717 44.218 15.222 1.00 11.15 302 GLY A C 1
ATOM 2426 O O . GLY A 1 305 ? 33.413 43.210 15.192 1.00 13.80 302 GLY A O 1
ATOM 2427 N N . GLY A 1 306 ? 32.568 45.027 14.175 1.00 10.28 303 GLY A N 1
ATOM 2428 C CA . GLY A 1 306 ? 33.383 44.870 12.980 1.00 11.10 303 GLY A CA 1
ATOM 2429 C C . GLY A 1 306 ? 33.012 45.858 11.897 1.00 10.94 303 GLY A C 1
ATOM 2430 O O . GLY A 1 306 ? 31.870 46.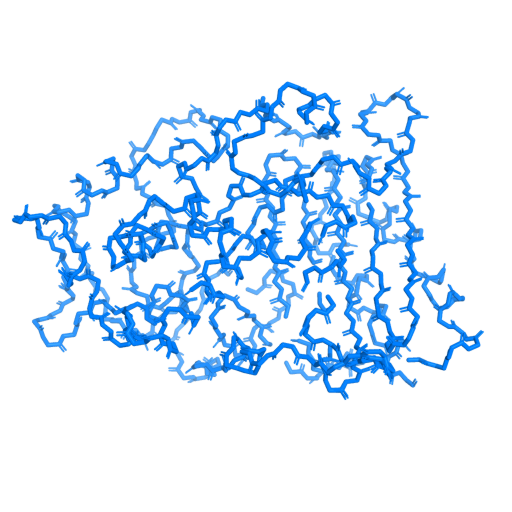302 11.828 1.00 11.08 303 GLY A O 1
ATOM 2431 N N . GLY A 1 307 ? 33.991 46.215 11.068 1.00 11.46 304 GLY A N 1
ATOM 2432 C CA . GLY A 1 307 ? 33.759 47.092 9.928 1.00 11.57 304 GLY A CA 1
ATOM 2433 C C . GLY A 1 307 ? 33.179 48.451 10.294 1.00 12.61 304 GLY A C 1
ATOM 2434 O O . GLY A 1 307 ? 32.411 49.028 9.520 1.00 13.13 304 GLY A O 1
ATOM 2435 N N . GLY A 1 308 ? 33.532 48.967 11.469 1.00 11.97 305 GLY A N 1
ATOM 2436 C CA . GLY A 1 308 ? 33.056 50.276 11.886 1.00 10.89 305 GLY A CA 1
ATOM 2437 C C . GLY A 1 308 ? 31.738 50.233 12.642 1.00 9.94 305 GLY A C 1
ATOM 2438 O O . GLY A 1 308 ? 31.241 51.279 13.085 1.00 11.01 305 GLY A O 1
ATOM 2439 N N . PHE A 1 309 ? 31.168 49.029 12.787 1.00 9.74 306 PHE A N 1
ATOM 2440 C CA . PHE A 1 309 ? 29.916 48.834 13.528 1.00 8.98 306 PHE A CA 1
ATOM 2441 C C . PHE A 1 309 ? 30.189 48.185 14.867 1.00 9.35 306 PHE A C 1
ATOM 2442 O O . PHE A 1 309 ? 31.070 47.322 14.976 1.00 9.91 306 PHE A O 1
ATOM 2450 N N . ILE A 1 310 ? 29.409 48.573 15.870 1.00 7.75 307 ILE A N 1
ATOM 2451 C CA . ILE A 1 310 ? 29.301 47.792 17.100 1.00 7.20 307 ILE A CA 1
ATOM 2452 C C . ILE A 1 310 ? 27.828 47.505 17.381 1.00 7.05 307 ILE A C 1
ATOM 2453 O O . ILE A 1 310 ? 26.954 48.350 17.140 1.00 8.96 307 ILE A O 1
ATOM 2458 N N . THR A 1 311 ? 27.547 46.300 17.871 1.00 7.82 308 THR A N 1
ATOM 2459 C CA . THR A 1 311 ? 26.182 45.882 18.111 1.00 8.67 308 THR A CA 1
ATOM 2460 C C . THR A 1 311 ? 26.081 45.185 19.449 1.00 8.29 308 THR A C 1
ATOM 2461 O O . THR A 1 311 ? 27.054 44.631 19.965 1.00 8.63 308 THR A O 1
ATOM 2465 N N . TYR A 1 312 ? 24.891 45.225 20.022 1.00 7.65 309 TYR A N 1
ATOM 2466 C CA . TYR A 1 312 ? 24.657 44.539 21.278 1.00 7.73 309 TYR A CA 1
ATOM 2467 C C . TYR A 1 312 ? 23.188 44.197 21.369 1.00 8.09 309 TYR A C 1
ATOM 2468 O O . TYR A 1 312 ? 22.314 45.011 21.018 1.00 8.72 309 TYR A O 1
ATOM 2485 N N . ALA A 1 314 ? 20.544 42.583 24.340 1.00 8.55 311 ALA A N 1
ATOM 2486 C CA . ALA A 1 314 ? 20.423 42.168 25.732 1.00 9.10 311 ALA A CA 1
ATOM 2487 C C . ALA A 1 314 ? 18.960 41.897 25.990 1.00 8.93 311 ALA A C 1
ATOM 2488 O O . ALA A 1 314 ? 18.101 42.709 25.630 1.00 8.97 311 ALA A O 1
ATOM 2506 N N . VAL A 1 316 ? 15.788 39.939 28.680 1.00 9.58 313 VAL A N 1
ATOM 2507 C CA . VAL A 1 316 ? 15.346 39.259 29.877 1.00 10.06 313 VAL A CA 1
ATOM 2508 C C . VAL A 1 316 ? 14.086 38.522 29.434 1.00 10.43 313 VAL A C 1
ATOM 2509 O O . VAL A 1 316 ? 12.982 39.056 29.509 1.00 11.09 313 VAL A O 1
ATOM 2513 N N . PRO A 1 317 ? 14.261 37.312 28.893 1.00 12.30 314 PRO A N 1
ATOM 2514 C CA . PRO A 1 317 ? 13.149 36.661 28.200 1.00 13.61 314 PRO A CA 1
ATOM 2515 C C . PRO A 1 317 ? 11.927 36.434 29.084 1.00 13.21 314 PRO A C 1
ATOM 2516 O O . PRO A 1 317 ? 10.807 36.523 28.608 1.00 14.58 314 PRO A O 1
ATOM 2520 N N A GLU A 1 318 ? 12.156 36.162 30.361 0.62 13.06 315 GLU A N 1
ATOM 2521 N N B GLU A 1 318 ? 12.126 36.153 30.365 0.38 14.33 315 GLU A N 1
ATOM 2522 C CA A GLU A 1 318 ? 11.056 35.877 31.267 0.62 13.76 315 GLU A CA 1
ATOM 2523 C CA B GLU A 1 318 ? 10.975 35.866 31.216 0.38 15.95 315 GLU A CA 1
ATOM 2524 C C A GLU A 1 318 ? 10.149 37.093 31.436 0.62 13.33 315 GLU A C 1
ATOM 2525 C C B GLU A 1 318 ? 10.221 37.125 31.642 0.38 14.91 315 GLU A C 1
ATOM 2526 O O A GLU A 1 318 ? 8.971 36.945 31.770 0.62 12.72 315 GLU A O 1
ATOM 2527 O O B GLU A 1 318 ? 9.228 37.042 32.363 0.38 15.25 315 GLU A O 1
ATOM 2538 N N . LYS A 1 319 ? 10.701 38.283 31.190 1.00 13.34 316 LYS A N 1
ATOM 2539 C CA . LYS A 1 319 ? 9.948 39.536 31.322 1.00 13.05 316 LYS A CA 1
ATOM 2540 C C . LYS A 1 319 ? 9.583 40.117 29.956 1.00 12.21 316 LYS A C 1
ATOM 2541 O O . LYS A 1 319 ? 9.068 41.240 29.88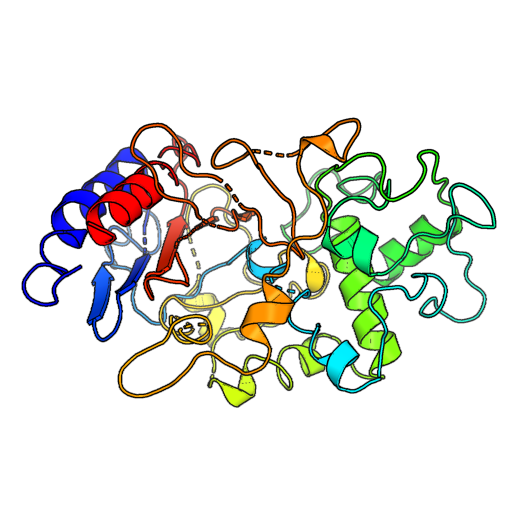3 1.00 13.92 316 LYS A O 1
ATOM 2547 N N . ASN A 1 320 ? 9.848 39.366 28.882 1.00 10.84 317 ASN A N 1
ATOM 2548 C CA . ASN A 1 320 ? 9.479 39.795 27.529 1.00 10.13 317 ASN A CA 1
ATOM 2549 C C . ASN A 1 320 ? 10.108 41.120 27.144 1.00 10.81 317 ASN A C 1
ATOM 2550 O O . ASN A 1 320 ? 9.457 41.949 26.488 1.00 12.51 317 ASN A O 1
ATOM 2555 N N . ILE A 1 321 ? 11.357 41.315 27.558 1.00 9.86 318 ILE A N 1
ATOM 2556 C CA . ILE A 1 321 ? 12.065 42.558 27.305 1.00 9.39 318 ILE A CA 1
ATOM 2557 C C . ILE A 1 321 ? 13.328 42.256 26.530 1.00 9.96 318 ILE A C 1
ATOM 2558 O O . ILE A 1 321 ? 14.094 41.357 26.899 1.00 12.16 318 ILE A O 1
ATOM 2563 N N . GLY A 1 322 ? 13.540 42.992 25.443 1.00 9.44 319 GLY A N 1
ATOM 2564 C CA . GLY A 1 322 ? 14.761 42.861 24.673 1.00 9.27 319 GLY A CA 1
ATOM 2565 C C . GLY A 1 322 ? 15.175 44.205 24.113 1.00 9.15 319 GLY A C 1
ATOM 2566 O O . GLY A 1 322 ? 14.319 44.993 23.710 1.00 10.90 319 GLY A O 1
ATOM 2567 N N . VAL A 1 323 ? 16.482 44.456 24.075 1.00 7.74 320 VAL A N 1
ATOM 2568 C CA . VAL A 1 323 ? 17.027 45.664 23.489 1.00 8.46 320 VAL A CA 1
ATOM 2569 C C . VAL A 1 323 ? 18.119 45.301 22.505 1.00 7.65 320 VAL A C 1
ATOM 2570 O O . VAL A 1 323 ? 19.006 44.510 22.812 1.00 8.83 320 VAL A O 1
ATOM 2574 N N . PHE A 1 324 ? 18.030 45.862 21.307 1.00 7.45 321 PHE A N 1
ATOM 2575 C CA . PHE A 1 324 ? 19.082 45.736 20.311 1.00 7.52 321 PHE A CA 1
ATOM 2576 C C . PHE A 1 324 ? 19.591 47.135 19.974 1.00 7.52 321 PHE A C 1
ATOM 2577 O O . PHE A 1 324 ? 18.793 48.061 19.747 1.00 9.47 321 PHE A O 1
ATOM 2585 N N . VAL A 1 325 ? 20.908 47.291 19.902 1.00 7.18 322 VAL A N 1
ATOM 2586 C CA . VAL A 1 325 ? 21.463 48.579 19.538 1.00 7.43 322 VAL A CA 1
ATOM 2587 C C . VAL A 1 325 ? 22.563 48.391 18.511 1.00 7.06 322 VAL A C 1
ATOM 2588 O O . VAL A 1 325 ? 23.292 47.399 18.528 1.00 8.56 322 VAL A O 1
ATOM 2592 N N . VAL A 1 326 ? 22.649 49.332 17.582 1.00 8.36 323 VAL A N 1
ATOM 2593 C CA . VAL A 1 326 ? 23.719 49.326 16.605 1.00 9.55 323 VAL A CA 1
ATOM 2594 C C . VAL A 1 326 ? 24.280 50.747 16.547 1.00 9.40 323 VAL A C 1
ATOM 2595 O O . VAL A 1 326 ? 23.518 51.740 16.510 1.00 9.85 323 VAL A O 1
ATOM 2599 N N . VAL A 1 327 ? 25.599 50.844 16.577 1.00 8.31 324 VAL A N 1
ATOM 2600 C CA . VAL A 1 327 ? 26.284 52.126 16.498 1.00 9.17 324 VAL A CA 1
ATOM 2601 C C . VAL A 1 327 ? 27.376 52.048 15.449 1.00 7.79 324 VAL A C 1
ATOM 2602 O O . VAL A 1 327 ? 28.073 51.043 15.339 1.00 8.22 324 VAL A O 1
ATOM 2606 N N . THR A 1 328 ? 27.518 53.094 14.646 1.00 8.28 325 THR A N 1
ATOM 2607 C CA . THR A 1 328 ? 28.725 53.252 13.856 1.00 9.28 325 THR A CA 1
ATOM 2608 C C . THR A 1 328 ? 29.770 54.048 14.671 1.00 9.53 325 THR A C 1
ATOM 2609 O O . THR A 1 328 ? 29.467 55.089 15.267 1.00 9.74 325 THR A O 1
ATOM 2613 N N . ARG A 1 329 ? 30.996 53.535 14.722 1.00 9.71 326 ARG A N 1
ATOM 2614 C CA . ARG A 1 329 ? 32.035 54.083 15.599 1.00 9.76 326 ARG A CA 1
ATOM 2615 C C . ARG A 1 329 ? 32.555 55.442 15.141 1.00 9.83 326 ARG A C 1
ATOM 2616 O O . ARG A 1 329 ? 32.710 55.683 13.951 1.00 11.43 326 ARG A O 1
ATOM 2624 N N . SER A 1 330 ? 32.857 56.318 16.092 1.00 8.14 327 SER A N 1
ATOM 2625 C CA . SER A 1 330 ? 33.874 57.325 15.828 1.00 10.19 327 SER A CA 1
ATOM 2626 C C . SER A 1 330 ? 35.194 56.831 16.433 1.00 11.06 327 SER A C 1
ATOM 2627 O O . SER A 1 330 ? 35.238 55.776 17.087 1.00 10.60 327 SER A O 1
ATOM 2630 N N . GLN A 1 331 ? 36.275 57.580 16.236 1.00 13.33 328 GLN A N 1
ATOM 2631 C CA . GLN A 1 331 ? 37.561 57.141 16.752 1.00 15.74 328 GLN A CA 1
ATOM 2632 C C . GLN A 1 331 ? 37.536 56.855 18.268 1.00 14.78 328 GLN A C 1
ATOM 2633 O O . GLN A 1 331 ? 38.160 55.895 18.731 1.00 15.54 328 GLN A O 1
ATOM 2639 N N . LEU A 1 332 ? 36.816 57.669 19.038 1.00 12.85 329 LEU A N 1
ATOM 2640 C CA . LEU A 1 332 ? 36.847 57.543 20.499 1.00 11.90 329 LEU A CA 1
ATOM 2641 C C . LEU A 1 332 ? 35.871 56.491 21.049 1.00 10.13 329 LEU A C 1
ATOM 2642 O O . LEU A 1 332 ? 35.875 56.196 22.248 1.00 12.01 329 LEU A O 1
ATOM 2647 N N . THR A 1 333 ? 35.060 55.894 20.181 1.00 8.86 330 THR A N 1
ATOM 2648 C CA . THR A 1 333 ? 34.044 54.944 20.645 1.00 9.92 330 THR A CA 1
ATOM 2649 C C . THR A 1 333 ? 34.626 53.781 21.465 1.00 10.17 330 THR A C 1
ATOM 2650 O O . THR A 1 333 ? 35.548 53.095 21.016 1.00 11.28 330 THR A O 1
ATOM 2654 N N . LYS A 1 334 ? 34.081 53.587 22.666 1.00 10.94 331 LYS A N 1
ATOM 2655 C CA . LYS A 1 334 ? 34.403 52.430 23.496 1.00 10.14 331 LYS A CA 1
ATOM 2656 C C . LYS A 1 334 ? 33.152 51.562 23.632 1.00 8.59 331 LYS A C 1
ATOM 2657 O O . LYS A 1 334 ? 32.087 52.042 24.012 1.00 9.51 331 LYS A O 1
ATOM 2663 N N . PHE A 1 335 ? 33.287 50.282 23.303 1.00 9.45 332 PHE A N 1
ATOM 2664 C CA . PHE A 1 335 ? 32.135 49.392 23.189 1.00 9.36 332 PHE A CA 1
ATOM 2665 C C . PHE A 1 335 ? 31.278 49.389 24.438 1.00 8.43 332 PHE A C 1
ATOM 2666 O O . PHE A 1 335 ? 30.033 49.487 24.367 1.00 9.10 332 PHE A O 1
ATOM 2674 N N . SER A 1 336 ? 31.922 49.234 25.594 1.00 8.72 333 SER A N 1
ATOM 2675 C CA . SER A 1 336 ? 31.136 49.076 26.810 1.00 11.21 333 SER A CA 1
ATOM 2676 C C . SER A 1 336 ? 30.418 50.360 27.226 1.00 11.09 333 SER A C 1
ATOM 2677 O O . SER A 1 336 ? 29.518 50.310 28.049 1.00 12.19 333 SER A O 1
ATOM 2680 N N . ASN A 1 337 ? 30.777 51.500 26.636 1.00 9.21 334 ASN A N 1
ATOM 2681 C CA . ASN A 1 337 ? 29.997 52.718 26.874 1.00 11.02 334 ASN A CA 1
ATOM 2682 C C . ASN A 1 337 ? 28.642 52.680 26.181 1.00 11.14 334 ASN A C 1
ATOM 2683 O O . ASN A 1 337 ? 27.745 53.473 26.497 1.00 16.23 334 ASN A O 1
ATOM 2696 N N . SER A 1 339 ? 27.195 49.240 25.576 1.00 8.60 336 SER A N 1
ATOM 2697 C CA . SER A 1 339 ? 26.546 48.099 26.214 1.00 9.14 336 SER A CA 1
ATOM 2698 C C . SER A 1 339 ? 26.176 48.324 27.690 1.00 8.33 336 SER A C 1
ATOM 2699 O O . SER A 1 339 ? 25.127 47.868 28.128 1.00 9.73 336 SER A O 1
ATOM 2702 N N . ASP A 1 340 ? 27.007 49.043 28.446 1.00 10.22 337 ASP A N 1
ATOM 2703 C CA . ASP A 1 340 ? 26.654 49.355 29.836 1.00 10.07 337 ASP A CA 1
ATOM 2704 C C . ASP A 1 340 ? 25.347 50.159 29.888 1.00 9.46 337 ASP A C 1
ATOM 2705 O O . ASP A 1 340 ? 24.492 49.921 30.749 1.00 9.99 337 ASP A O 1
ATOM 2710 N N . GLY A 1 341 ? 25.190 51.117 28.973 1.00 9.09 338 GLY A N 1
ATOM 2711 C CA . GLY A 1 341 ? 23.974 51.912 28.921 1.00 9.79 338 GLY A CA 1
ATOM 2712 C C . GLY A 1 341 ? 22.749 51.068 28.608 1.00 9.41 338 GLY A C 1
ATOM 2713 O O . GLY A 1 341 ? 21.685 51.248 29.203 1.00 11.22 338 GLY A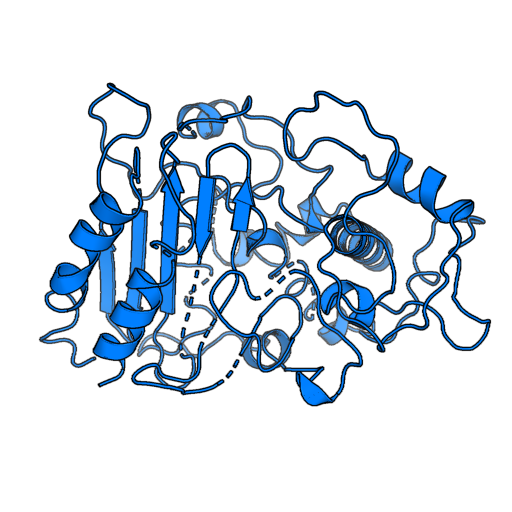 O 1
ATOM 2714 N N . VAL A 1 342 ? 22.891 50.142 27.661 1.00 8.30 339 VAL A N 1
ATOM 2715 C CA . VAL A 1 342 ? 21.801 49.214 27.367 1.00 8.38 339 VAL A CA 1
ATOM 2716 C C . VAL A 1 342 ? 21.433 48.368 28.592 1.00 9.65 339 VAL A C 1
ATOM 2717 O O . VAL A 1 342 ? 20.254 48.189 28.895 1.00 9.82 339 VAL A O 1
ATOM 2721 N N . ASN A 1 343 ? 22.432 47.863 29.309 1.00 9.45 340 ASN A N 1
ATOM 2722 C CA . ASN A 1 343 ? 22.147 47.037 30.476 1.00 9.62 340 ASN A CA 1
ATOM 2723 C C . ASN A 1 343 ? 21.400 47.825 31.545 1.00 10.38 340 ASN A C 1
ATOM 2724 O O . ASN A 1 343 ? 20.475 47.316 32.178 1.00 10.13 340 ASN A O 1
ATOM 2729 N N . GLN A 1 344 ? 21.791 49.081 31.728 1.00 9.61 341 GLN A N 1
ATOM 2730 C CA . GLN A 1 344 ? 21.089 49.929 32.678 1.00 11.09 341 GLN A CA 1
ATOM 2731 C C . GLN A 1 344 ? 19.668 50.248 32.228 1.00 10.23 341 GLN A C 1
ATOM 2732 O O . GLN A 1 344 ? 18.756 50.318 33.054 1.00 10.86 341 GLN A O 1
ATOM 2738 N N . LEU A 1 345 ? 19.481 50.452 30.925 1.00 10.02 342 LEU A N 1
ATOM 2739 C CA . LEU A 1 345 ? 18.136 50.608 30.376 1.00 10.21 342 LEU A CA 1
ATOM 2740 C C . LEU A 1 345 ? 17.290 49.362 30.683 1.00 10.07 342 LEU A C 1
ATOM 2741 O O . LEU A 1 345 ? 16.153 49.464 31.146 1.00 10.55 342 LEU A O 1
ATOM 2746 N N . VAL A 1 346 ? 17.855 48.186 30.418 1.00 10.96 343 VAL A N 1
ATOM 2747 C CA . VAL A 1 346 ? 17.140 46.935 30.669 1.00 10.06 343 VAL A CA 1
ATOM 2748 C C . VAL A 1 346 ? 16.770 46.842 32.160 1.00 10.51 343 VAL A C 1
ATOM 2749 O O . VAL A 1 346 ? 15.660 46.429 32.517 1.00 10.86 343 VAL A O 1
ATOM 2753 N N . ALA A 1 347 ? 17.683 47.272 33.021 1.00 10.56 344 ALA A N 1
ATOM 2754 C CA . ALA A 1 347 ? 17.441 47.225 34.466 1.00 10.44 344 ALA A CA 1
ATOM 2755 C C . ALA A 1 347 ? 16.254 48.116 34.853 1.00 11.71 344 ALA A C 1
ATOM 2756 O O . ALA A 1 347 ? 15.451 47.755 35.724 1.00 12.29 344 ALA A O 1
ATOM 2758 N N . GLU A 1 348 ? 16.135 49.277 34.208 1.00 10.99 345 GLU A N 1
ATOM 2759 C CA . GLU A 1 348 ? 14.991 50.139 34.485 1.00 10.33 345 GLU A CA 1
ATOM 2760 C C . GLU A 1 348 ? 13.696 49.533 33.917 1.00 11.55 345 GLU A C 1
ATOM 2761 O O . GLU A 1 348 ? 12.643 49.595 34.553 1.00 12.52 345 GLU A O 1
ATOM 2767 N N . LEU A 1 349 ? 13.781 48.931 32.729 1.00 10.69 346 LEU A N 1
ATOM 2768 C CA . LEU A 1 349 ? 12.604 48.349 32.104 1.00 11.06 346 LEU A CA 1
ATOM 2769 C C . LEU A 1 349 ? 12.021 47.181 32.898 1.00 11.48 346 LEU A C 1
ATOM 2770 O O . LEU A 1 349 ? 10.807 46.978 32.885 1.00 13.26 346 LEU A O 1
ATOM 2775 N N . VAL A 1 350 ? 12.860 46.414 33.591 1.00 10.82 347 VAL A N 1
ATOM 2776 C CA . VAL A 1 350 ? 12.318 45.255 34.308 1.00 12.47 347 VAL A CA 1
ATOM 2777 C C . VAL A 1 350 ? 11.597 45.593 35.617 1.00 13.04 347 VAL A C 1
ATOM 2778 O O . VAL A 1 350 ? 10.917 44.736 36.176 1.00 15.38 347 VAL A O 1
ATOM 2782 N N . LYS A 1 351 ? 11.740 46.822 36.108 1.00 14.64 348 LYS A N 1
ATOM 2783 C CA . LYS A 1 351 ? 11.138 47.219 37.393 1.00 16.52 348 LYS A CA 1
ATOM 2784 C C . LYS A 1 351 ? 9.619 47.196 37.358 1.00 17.69 348 LYS A C 1
ATOM 2785 O O . LYS A 1 351 ? 9.045 47.487 36.312 1.00 17.36 348 LYS A O 1
#

CATH classification: 3.40.710.10

InterPro domains:
  IPR001466 Beta-lactamase-related [PF00144] (48-369)
  IPR012338 Beta-lactamase/transpeptidase-like [G3DSA:3.40.710.10] (37-386)
  IPR012338 Beta-lactamase/transpeptidase-like [SSF56601] (43-367)

Radius of gyration: 19.54 Å; Cα contacts (8 Å, |Δi|>4): 722; chains: 1; bounding box: 49×55×46 Å

Organism: Yersinia pestis (NCBI:txid632)

Foldseek 3Di:
DPPVCLQVLCVVFVVLLCVLQQFQWWKWKWFFADIDIDIDHDQARPPPHIADQLQKEFQFQVLQLLLLLLVCVVVVLDPQFAALQVQAPPPFDAEAQDDVQGQGNQLLQQQFRQDAQDQPDDDPDDFPLPPDAPVNLSVSRSPDYRNDGGQAEHAHHLSSQLSSLSSSCSSVVHHSQVSCCPVPDVVLDPLKGQADDPVNQVSYAEPQAGRDGRNSRSSGGTRIMGGNNSSSSLLLAHYVVDDHDPCNCVSPDFDAACVSHPYYHDCLQHDFRTTGRQDTWDDDDLFHIKWHWRDDNQKTWMMDRVSRIDMIDMGRHYPPRDRNSNVSVRVSVSVSSD

Sequence (338 aa):
SNALLTSQQIVDQYAEHIFYNSGAVGALVVIDNNNQVVNRSFGETQQPGNNIRPRPDSLIRIASITKLTSEIVKLADDGIVKLTDPLKKKYAPKGVNVPSSYSAKQQPIRLLHLASHTSGLPREQPGGPQKRPVFTWPTKDNRWQWLKLAKVTVPPGVKAAYSNLAYDLLADALSRAAGKPYAHLLRRDKITAPLGKNTTLTPTAEQCKRLIGVGSSRCGNTVAAAGSGGIYSTPEDQHWQQQFLASSDDNNSAPKRSAKREQALYFQRGDLVSLKGDVAGQADALGLGWVYAPKAADDLPGIQKTGGGGGFITYAVPEEKNIGVFVVVTRSQLTKFSNSDGVNQLVAELVK

Secondary structure (DSSP, 8-state):
--TTTHHHHHHHHHHHHHHHTT----EEEEETTEEEEE--S-SSTT------TT--EE-GGGGG------HHHHTTS--TT-BGGGGPPTT-----SSTT---BHHHHHHT-S---SS-SS--SS--TT-SS-HHHHHHHHTT----S-TTSEEE--SHHHHHHHHHHHHHHTS-HHHHIIIIIIHHH----BSS--HHHHTT---TT-------GGGTTTT--EE-S------TTS--SS-PPPTTHHHHT-EEEEGGGSSEEE--TTS--SEEESS-B---BTTB------EEETTEEE---GGGTEEEEEEEE--TT--TT--HHHHHHHHHHT-

Solvent-accessible surface area: 14707 Å² total